Protein AF-0000000068719621 (afdb_homodimer)

Nearest PDB structures (foldseek):
  3i7u-assembly1_B  TM=7.168E-01  e=2.178E-08  Aquifex aeolicus VF5
  2b0v-assembly1_A  TM=7.606E-01  e=1.719E-06  Nitrosomonas europaea
  4kyx-assembly1_A  TM=7.336E-01  e=3.010E-06  Rickettsia felis URRWXCal2
  5isy-assembly1_C  TM=7.209E-01  e=1.357E-04  Escherichia coli K-12
  2gb5-assembly1_B  TM=6.553E-01  e=5.238E-05  Escherichia coli K-12

Radius of gyration: 21.13 Å; Cα contacts (8 Å, |Δi|>4): 609; chains: 2; bounding box: 42×58×44 Å

pLDDT: mean 92.93, std 10.29, range [42.38, 98.75]

Solvent-accessible surface area (backbone atoms only — not comparable to full-atom values): 15753 Å² total; per-residue (Å²): 123,65,40,41,45,30,14,32,36,44,36,69,55,96,66,16,35,43,24,33,63,44,79,53,98,90,44,68,38,30,28,57,44,47,42,70,35,48,57,78,49,54,51,71,56,34,26,48,50,36,39,31,61,33,60,70,40,56,62,44,80,71,43,82,71,50,69,44,79,43,73,48,77,55,97,89,38,80,41,31,35,41,32,40,36,27,35,36,45,66,67,58,63,71,61,79,75,43,64,70,40,70,32,59,55,89,85,49,93,40,42,30,32,62,39,52,47,62,41,45,75,70,61,75,41,48,62,48,59,81,65,57,62,59,58,55,53,49,49,55,59,71,74,98,122,65,40,41,45,30,15,32,36,47,37,69,56,96,66,18,35,44,25,30,61,44,80,53,98,90,43,68,38,29,29,56,44,45,43,71,34,48,58,77,48,54,49,70,54,34,26,48,50,33,40,30,59,33,61,70,38,57,63,44,80,72,44,83,70,50,69,45,79,44,73,48,75,54,96,89,38,79,40,32,35,41,32,40,36,29,35,34,45,65,66,57,64,71,60,77,75,43,63,68,41,70,32,61,51,92,85,50,96,41,42,28,34,63,39,53,47,61,41,46,76,71,60,76,41,48,62,47,60,81,66,56,62,60,58,56,54,49,48,56,53,70,76,95

Secondary structure (DSSP, 8-state):
--PEEEEEEEEEETTEEEEEEEEETTEEEEE-EEEEPPTT--HHHHHHHHHHHHHS--EEEEEEEEEEEEEEEETTEEEEEEEEEEEEEES-GGGGG-SEEEE--SSS-EEEEEEEHHHHHTTSSEESSTTHHHHHHHHHHHH-/--PEEEEEEEEEETTEEEEEEEEETTEEEEE-EEEEPPTT--HHHHHHHHHHHHHS--EEEEEEEEEEEEEEEETTEEEEEEEEEEEEEES-GGGGG-SEEEE--SSS-EEEEEEEHHHHHTTSSEESSTTHHHHHHHHHHHH-

Organism: Bacillus thuringiensis (NCBI:txid1428)

InterPro domains:
  IPR000086 NUDIX hydrolase domain [PF00293] (5-123)
  IPR000086 NUDIX hydrolase domain [PS51462] (1-141)
  IPR015797 NUDIX hydrolase-like domain superfamily [SSF55811] (3-122)
  IPR020084 NUDIX hydrolase, conserved site [PS00893] (35-56)

Foldseek 3Di:
DDAFEWEFEWEDDPQWTKWKWDDDVPAIATEGFFTTDDPPHDRVVRHQVRCCQFQVFGKAWDDWQDWDWAWDDDPRDIHIYIYTYTYIYTPPCVVVVDAWGWTVDPPDTIIIGTGRLVCPVVPVHHYPDPPPNVSVVVVVVVVD/DDAFEWEFEWEDDPQWTKWKWDDDVPAIATEGFFTTDDPPHDRVVRHQVRCCQFQVFGKAWDDWQDWDWDWDDDPRDIHIYIYTYTYIYTPPCVVVVDAWTWTVDPPDTIIIGTGRLVCPVVPVHHYPDPPPNVSVVVVVVVVD

Sequence (288 aa):
MYPRAKAFGLAVHQDRLLVQEYHTEGETYYRPLGGSIELGEKSAHTVIREFTEELHTEIEIINYLGCLENVFHLDGDIGHEIIQLYSLRLLDTSLYEMKILNIQDEETVAYAKWIPITAFIQKEKILYPDGVLKYIQKKKDEILMYPRAKAFGLAVHQDRLLVQEYHTEGETYYRPLGGSIELGEKSAHTVIREFTEELHTEIEIINYLGCLENVFHLDGDIGHEIIQLYSLRLLDTSLYEMKILNIQDEETVAYAKWIPITAFIQKEKILYPDGVLKYIQKKKDEIL

Structure (mmCIF, N/CA/C/O backbone):
data_AF-0000000068719621-model_v1
#
loop_
_entity.id
_entity.type
_entity.pdbx_description
1 polymer 'DNA mismatch repair protein MutT'
#
loop_
_atom_site.group_PDB
_atom_site.id
_atom_site.type_symbol
_atom_site.label_atom_id
_atom_site.label_alt_id
_atom_site.label_comp_id
_atom_site.label_asym_id
_atom_site.label_entity_id
_atom_site.label_seq_id
_atom_site.pdbx_PDB_ins_code
_atom_site.Cartn_x
_atom_site.Cartn_y
_atom_site.Cartn_z
_atom_site.occupancy
_atom_site.B_iso_or_equiv
_atom_site.auth_seq_id
_atom_site.auth_comp_id
_atom_site.auth_asym_id
_atom_site.auth_atom_id
_atom_site.pdbx_PDB_model_num
ATOM 1 N N . MET A 1 1 ? 8.477 -4.504 15.68 1 73.94 1 MET A N 1
ATOM 2 C CA . MET A 1 1 ? 8.203 -5.18 14.414 1 73.94 1 MET A CA 1
ATOM 3 C C . MET A 1 1 ? 7.328 -4.32 13.516 1 73.94 1 MET A C 1
ATOM 5 O O . MET A 1 1 ? 6.629 -3.422 13.992 1 73.94 1 MET A O 1
ATOM 9 N N . TYR A 1 2 ? 7.449 -4.363 12.125 1 89.62 2 TYR A N 1
ATOM 10 C CA . TYR A 1 2 ? 6.75 -3.51 11.164 1 89.62 2 TYR A CA 1
ATOM 11 C C . TYR A 1 2 ? 6.023 -4.344 10.117 1 89.62 2 TYR A C 1
ATOM 13 O O . TYR A 1 2 ? 6.352 -5.516 9.914 1 89.62 2 TYR A O 1
ATOM 21 N N . PRO A 1 3 ? 4.93 -3.795 9.578 1 96.69 3 PRO A N 1
ATOM 22 C CA . PRO A 1 3 ? 4.258 -4.504 8.492 1 96.69 3 PRO A CA 1
ATOM 23 C C . PRO A 1 3 ? 5.207 -4.875 7.355 1 96.69 3 PRO A C 1
ATOM 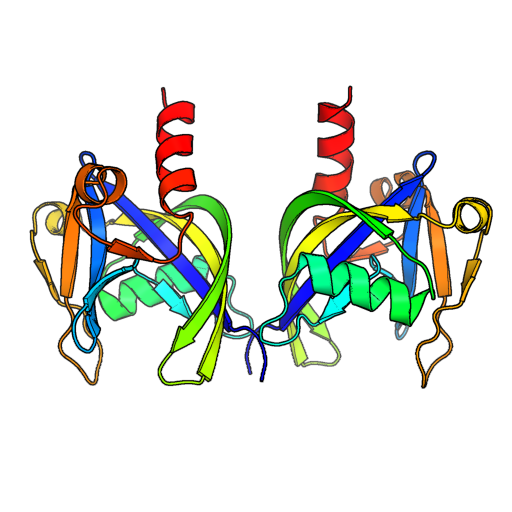25 O O . PRO A 1 3 ? 6.227 -4.207 7.152 1 96.69 3 PRO A O 1
ATOM 28 N N . ARG A 1 4 ? 4.887 -5.941 6.707 1 96.5 4 ARG A N 1
ATOM 29 C CA . ARG A 1 4 ? 5.691 -6.387 5.57 1 96.5 4 ARG A CA 1
ATOM 30 C C . ARG A 1 4 ? 5.102 -5.891 4.254 1 96.5 4 ARG A C 1
ATOM 32 O O . ARG A 1 4 ? 3.889 -5.973 4.043 1 96.5 4 ARG A O 1
ATOM 39 N N . ALA A 1 5 ? 5.926 -5.359 3.453 1 97.81 5 ALA A N 1
ATOM 40 C CA . ALA A 1 5 ? 5.516 -4.957 2.109 1 97.81 5 ALA A CA 1
ATOM 41 C C . ALA A 1 5 ? 5.645 -6.113 1.125 1 97.81 5 ALA A C 1
ATOM 43 O O . ALA A 1 5 ? 6.719 -6.695 0.979 1 97.81 5 ALA A O 1
ATOM 44 N N . LYS A 1 6 ? 4.555 -6.438 0.473 1 98.25 6 LYS A N 1
ATOM 45 C CA . LYS A 1 6 ? 4.531 -7.551 -0.469 1 98.25 6 LYS A CA 1
ATOM 46 C C . LYS A 1 6 ? 3.979 -7.113 -1.822 1 98.25 6 LYS A C 1
ATOM 48 O O . LYS A 1 6 ? 3.326 -6.074 -1.927 1 98.25 6 LYS A O 1
ATOM 53 N N . ALA A 1 7 ? 4.289 -7.852 -2.812 1 98.75 7 ALA A N 1
ATOM 54 C CA . ALA A 1 7 ? 3.699 -7.703 -4.141 1 98.75 7 ALA A CA 1
ATOM 55 C C . ALA A 1 7 ? 3.244 -9.055 -4.691 1 98.75 7 ALA A C 1
ATOM 57 O O . ALA A 1 7 ? 3.984 -10.039 -4.629 1 98.75 7 ALA A O 1
ATOM 58 N N . PHE A 1 8 ? 2.018 -9.078 -5.195 1 98.75 8 PHE A N 1
ATOM 59 C CA . PHE A 1 8 ? 1.453 -10.289 -5.773 1 98.75 8 PHE A CA 1
ATOM 60 C C . PHE A 1 8 ? 1.036 -10.055 -7.223 1 98.75 8 PHE A C 1
ATOM 62 O O . PHE A 1 8 ? 0.585 -8.969 -7.574 1 98.75 8 PHE A O 1
ATOM 69 N N . GLY A 1 9 ? 1.187 -11.023 -8.008 1 98.75 9 GLY A N 1
ATOM 70 C CA . GLY A 1 9 ? 0.71 -11.023 -9.383 1 98.75 9 GLY A CA 1
ATOM 71 C C . GLY A 1 9 ? -0.5 -11.914 -9.594 1 98.75 9 GLY A C 1
ATOM 72 O O . GLY A 1 9 ? -0.484 -13.094 -9.234 1 98.75 9 GLY A O 1
ATOM 73 N N . LEU A 1 10 ? -1.514 -11.359 -10.203 1 98.69 10 LEU A N 1
ATOM 74 C CA . LEU A 1 10 ? -2.719 -12.109 -10.547 1 98.69 10 LEU A CA 1
ATOM 75 C C . LEU A 1 10 ? -2.697 -12.523 -12.016 1 98.69 10 LEU A C 1
ATOM 77 O O . LEU A 1 10 ? -2.832 -11.68 -12.906 1 98.69 10 LEU A O 1
ATOM 81 N N . ALA A 1 11 ? -2.5 -13.734 -12.273 1 98.19 11 ALA A N 1
ATOM 82 C CA . ALA A 1 11 ? -2.627 -14.312 -13.609 1 98.19 11 ALA A CA 1
ATOM 83 C C . ALA A 1 11 ? -3.969 -15.023 -13.781 1 98.19 11 ALA A C 1
ATOM 85 O O . ALA A 1 11 ? -4.258 -15.992 -13.078 1 98.19 11 ALA A O 1
ATOM 86 N N . VAL A 1 12 ? -4.762 -14.539 -14.68 1 97.25 12 VAL A N 1
ATOM 87 C CA . VAL A 1 12 ? -6.07 -15.133 -14.938 1 97.25 12 VAL A CA 1
ATOM 88 C C . VAL A 1 12 ? -6.125 -15.664 -16.375 1 97.25 12 VAL A C 1
ATOM 90 O O . VAL A 1 12 ? -5.699 -14.984 -17.312 1 97.25 12 VAL A O 1
ATOM 93 N N . HIS A 1 13 ? -6.578 -16.828 -16.484 1 95.94 13 HIS A N 1
ATOM 94 C CA . HIS A 1 13 ? -6.738 -17.469 -17.781 1 95.94 13 HIS A CA 1
ATOM 95 C C . HIS A 1 13 ? -7.992 -18.328 -17.812 1 95.94 13 HIS A C 1
ATOM 97 O O . HIS A 1 13 ? -8.133 -19.25 -17 1 95.94 13 HIS A O 1
ATOM 103 N N . GLN A 1 14 ? -8.93 -18.016 -18.734 1 95.06 14 GLN A N 1
ATOM 104 C CA . GLN A 1 14 ? -10.172 -18.766 -18.875 1 95.06 14 GLN A CA 1
ATOM 105 C C . GLN A 1 14 ? -10.883 -18.906 -17.547 1 95.06 14 GLN A C 1
ATOM 107 O O . GLN A 1 14 ? -11.258 -20 -17.141 1 95.06 14 GLN A O 1
ATOM 112 N N . ASP A 1 15 ? -10.938 -17.812 -16.797 1 95.5 15 ASP A N 1
AT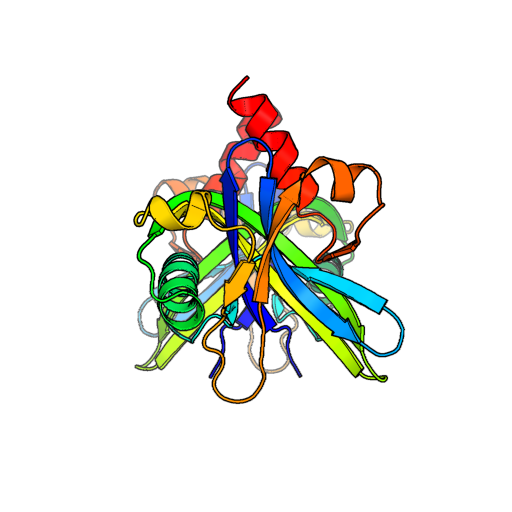OM 113 C CA . ASP A 1 15 ? -11.672 -17.641 -15.539 1 95.5 15 ASP A CA 1
ATOM 114 C C . ASP A 1 15 ? -11.039 -18.469 -14.422 1 95.5 15 ASP A C 1
ATOM 116 O O . ASP A 1 15 ? -11.719 -18.859 -13.477 1 95.5 15 ASP A O 1
ATOM 120 N N . ARG A 1 16 ? -9.805 -18.797 -14.633 1 97.25 16 ARG A N 1
ATOM 121 C CA . ARG A 1 16 ? -9.031 -19.438 -13.578 1 97.25 16 ARG A CA 1
ATOM 122 C C . ARG A 1 16 ? -7.922 -18.531 -13.078 1 97.25 16 ARG A C 1
ATOM 124 O O . ARG A 1 16 ? -7.32 -17.781 -13.859 1 97.25 16 ARG A O 1
ATOM 131 N N . LEU A 1 17 ? -7.664 -18.609 -11.836 1 98.06 17 LEU A N 1
ATOM 132 C CA . LEU A 1 17 ? -6.613 -17.828 -11.188 1 98.06 17 LEU A CA 1
ATOM 133 C C . LEU A 1 17 ? -5.438 -18.719 -10.805 1 98.06 17 LEU A C 1
ATOM 135 O O . LEU A 1 17 ? -5.629 -19.812 -10.25 1 98.06 17 LEU A O 1
ATOM 139 N N . LEU A 1 18 ? -4.25 -18.344 -11.188 1 98.56 18 LEU A N 1
ATOM 140 C CA . LEU A 1 18 ? -3.057 -19.062 -10.758 1 98.56 18 LEU A CA 1
ATOM 141 C C . LEU A 1 18 ? -2.721 -18.734 -9.305 1 98.56 18 LEU A C 1
ATOM 143 O O . LEU A 1 18 ? -2.527 -17.578 -8.953 1 98.56 18 LEU A O 1
ATOM 147 N N . VAL A 1 19 ? -2.641 -19.781 -8.43 1 98.44 19 VAL A N 1
ATOM 148 C CA . VAL A 1 19 ? -2.42 -19.562 -7 1 98.44 19 VAL A CA 1
ATOM 149 C C . VAL A 1 19 ? -1.508 -20.656 -6.449 1 98.44 19 VAL A C 1
ATOM 151 O O . VAL A 1 19 ? -1.438 -21.766 -7.004 1 98.44 19 VAL A O 1
ATOM 154 N N . GLN A 1 20 ? -0.813 -20.312 -5.426 1 97.19 20 GLN A N 1
ATOM 155 C CA . GLN A 1 20 ? -0.049 -21.281 -4.664 1 97.19 20 GLN A CA 1
ATOM 156 C C . GLN A 1 20 ? -0.894 -21.891 -3.547 1 97.19 20 GLN A C 1
ATOM 158 O O . GLN A 1 20 ? -1.646 -21.188 -2.873 1 97.19 20 GLN A O 1
ATOM 163 N N . GLU A 1 21 ? -0.738 -23.156 -3.357 1 95.25 21 GLU A N 1
ATOM 164 C CA . GLU A 1 21 ? -1.469 -23.875 -2.318 1 95.25 21 GLU A CA 1
ATOM 165 C C . GLU A 1 21 ? -0.652 -23.969 -1.033 1 95.25 21 GLU A C 1
ATOM 167 O O . GLU A 1 21 ? 0.542 -24.266 -1.072 1 95.25 21 GLU A O 1
ATOM 172 N N . TYR A 1 22 ? -1.294 -23.641 0.07 1 93.06 22 TYR A N 1
ATOM 173 C CA . TYR A 1 22 ? -0.697 -23.766 1.396 1 93.06 22 TYR A CA 1
ATOM 174 C C . TYR A 1 22 ? -1.487 -24.719 2.27 1 93.06 22 TYR A C 1
ATOM 176 O O . TYR A 1 22 ? -2.713 -24.812 2.16 1 93.06 22 TYR A O 1
ATOM 184 N N . HIS A 1 23 ? -0.648 -25.406 3.113 1 89.88 23 HIS A N 1
ATOM 185 C CA . HIS A 1 23 ? -1.254 -26.312 4.078 1 89.88 23 HIS A CA 1
ATOM 186 C C . HIS A 1 23 ? -0.798 -26 5.5 1 89.88 23 HIS A C 1
ATOM 188 O O . HIS A 1 23 ? 0.403 -25.938 5.77 1 89.88 23 HIS A O 1
ATOM 194 N N . THR A 1 24 ? -1.722 -25.516 6.266 1 82.19 24 THR A N 1
ATOM 195 C CA . THR A 1 24 ? -1.462 -25.375 7.691 1 82.19 24 THR A CA 1
ATOM 196 C C . THR A 1 24 ? -2.262 -26.391 8.492 1 82.19 24 THR A C 1
ATOM 198 O O . THR A 1 24 ? -3.025 -27.172 7.918 1 82.19 24 THR A O 1
ATOM 201 N N . GLU A 1 25 ? -1.983 -26.516 9.766 1 79.5 25 GLU A N 1
ATOM 202 C CA . GLU A 1 25 ? -2.703 -27.5 10.57 1 79.5 25 GLU A CA 1
ATOM 203 C C . GLU A 1 25 ? -4.211 -27.328 10.414 1 79.5 25 GLU A C 1
ATOM 205 O O . GLU A 1 25 ? -4.797 -26.375 10.914 1 79.5 25 GLU A O 1
ATOM 210 N N . GLY A 1 26 ? -4.742 -28.094 9.477 1 83.38 26 GLY A N 1
ATOM 211 C CA . GLY A 1 26 ? -6.188 -28.25 9.375 1 83.38 26 GLY A CA 1
ATOM 212 C C . GLY A 1 26 ? -6.805 -27.375 8.297 1 83.38 26 GLY A C 1
ATOM 213 O O . GLY A 1 26 ? -8.031 -27.297 8.18 1 83.38 26 GLY A O 1
ATOM 214 N N . GLU A 1 27 ? -5.988 -26.547 7.668 1 89.62 27 GLU A N 1
ATOM 215 C CA . GLU A 1 27 ? -6.617 -25.688 6.668 1 89.62 27 GLU A CA 1
ATOM 216 C C . GLU A 1 27 ? -5.793 -25.641 5.383 1 89.62 27 GLU A C 1
ATOM 218 O O . GLU A 1 27 ? -4.562 -25.594 5.43 1 89.62 27 GLU A O 1
ATOM 223 N N . THR A 1 28 ? -6.48 -25.781 4.273 1 94.69 28 THR A N 1
ATOM 224 C CA . THR A 1 28 ? -5.891 -25.516 2.965 1 94.69 28 THR A CA 1
ATOM 225 C C . THR A 1 28 ? -6.34 -24.172 2.428 1 94.69 28 THR A C 1
ATOM 227 O O . THR A 1 28 ? -7.531 -23.859 2.428 1 94.69 28 THR A O 1
ATOM 230 N N . TYR A 1 29 ? -5.375 -23.312 2.09 1 96.31 29 TYR A N 1
ATOM 231 C CA . TYR A 1 29 ? -5.723 -22.016 1.517 1 96.31 29 TYR A CA 1
ATOM 232 C C . TYR A 1 29 ? -4.793 -21.656 0.36 1 96.31 29 TYR A C 1
ATOM 234 O O . TYR A 1 29 ? -3.834 -22.375 0.084 1 96.31 29 TYR A O 1
ATOM 242 N N . TYR A 1 30 ? -5.148 -20.594 -0.309 1 97.31 30 TYR A N 1
ATOM 243 C CA . TYR A 1 30 ? -4.453 -20.234 -1.539 1 97.31 30 TYR A CA 1
ATOM 244 C C . TYR A 1 30 ? -4.098 -18.75 -1.55 1 97.31 30 TYR A C 1
ATOM 246 O O . TYR A 1 30 ? -4.832 -17.922 -1.002 1 97.31 30 TYR A O 1
ATOM 254 N N . ARG A 1 31 ? -2.994 -18.5 -2.137 1 98.19 31 ARG A N 1
ATOM 255 C CA . ARG A 1 31 ? -2.559 -17.109 -2.336 1 98.19 31 ARG A CA 1
ATOM 256 C C . ARG A 1 31 ? -2.016 -16.906 -3.746 1 98.19 31 ARG A C 1
ATOM 258 O O . ARG A 1 31 ? -1.439 -17.828 -4.336 1 98.19 31 ARG A O 1
ATOM 265 N N . PRO A 1 32 ? -2.232 -15.719 -4.285 1 98.44 32 PRO A N 1
ATOM 266 C CA . PRO A 1 32 ? -1.495 -15.43 -5.516 1 98.44 32 PRO A CA 1
ATOM 267 C C . PRO A 1 32 ? 0.017 -15.539 -5.336 1 98.44 32 PRO A C 1
ATOM 269 O O . PRO A 1 32 ? 0.511 -15.547 -4.207 1 98.44 32 PRO A O 1
ATOM 272 N N . LEU A 1 33 ? 0.697 -15.695 -6.434 1 97.88 33 LEU A N 1
ATOM 273 C CA . LEU A 1 33 ? 2.154 -15.758 -6.391 1 97.88 33 LEU A CA 1
ATOM 274 C C . LEU A 1 33 ? 2.752 -14.367 -6.195 1 97.88 33 LEU A C 1
ATOM 276 O O . LEU A 1 33 ? 2.152 -13.367 -6.602 1 97.88 33 LEU A O 1
ATOM 280 N N . GLY A 1 34 ? 3.906 -14.273 -5.727 1 97.81 34 GLY A N 1
ATOM 281 C CA . GLY A 1 34 ? 4.602 -13.047 -5.371 1 97.81 34 GLY A CA 1
ATOM 282 C C . GLY A 1 34 ? 5.492 -13.195 -4.152 1 97.81 34 GLY A C 1
ATOM 283 O O . GLY A 1 34 ? 5.906 -14.312 -3.812 1 97.81 34 GLY A O 1
ATOM 284 N N . GLY A 1 35 ? 5.809 -12.039 -3.559 1 97.19 35 GLY A N 1
ATOM 285 C CA . GLY A 1 35 ? 6.699 -12.125 -2.41 1 97.19 35 GLY A CA 1
ATOM 286 C C . GLY A 1 35 ? 7.027 -10.773 -1.812 1 97.19 35 GLY A C 1
ATOM 287 O O . GLY A 1 35 ? 6.324 -9.789 -2.061 1 97.19 35 GLY A O 1
ATOM 288 N N . SER A 1 36 ? 8.047 -10.797 -0.977 1 97.44 36 SER A N 1
ATOM 289 C CA . SER A 1 36 ? 8.461 -9.594 -0.26 1 97.44 36 SER A CA 1
ATOM 290 C C . SER A 1 36 ? 9.141 -8.602 -1.193 1 97.44 36 SER A C 1
ATOM 292 O O . SER A 1 36 ? 9.938 -8.984 -2.049 1 97.44 36 SER A O 1
ATOM 294 N N . ILE A 1 37 ? 8.781 -7.363 -1.045 1 98.12 37 ILE A N 1
ATOM 295 C CA . ILE A 1 37 ? 9.445 -6.289 -1.774 1 98.12 37 ILE A CA 1
ATOM 296 C C . ILE A 1 37 ? 10.812 -6.008 -1.146 1 98.12 37 ILE A C 1
ATOM 298 O O . ILE A 1 37 ? 10.914 -5.828 0.068 1 98.12 37 ILE A O 1
ATOM 302 N N . GLU A 1 38 ? 11.812 -6.004 -1.938 1 97 38 GLU A N 1
ATOM 303 C CA . GLU A 1 38 ? 13.148 -5.664 -1.456 1 97 38 GLU A CA 1
ATOM 304 C C . GLU A 1 38 ? 13.383 -4.156 -1.493 1 97 38 GLU A C 1
ATOM 306 O O . GLU A 1 38 ? 12.859 -3.463 -2.363 1 97 38 GLU A O 1
ATOM 311 N N . LEU A 1 39 ? 14.172 -3.785 -0.604 1 97 39 LEU A N 1
ATOM 312 C CA . LEU A 1 39 ? 14.477 -2.361 -0.523 1 97 39 LEU A CA 1
ATOM 313 C C . LEU A 1 39 ? 15.008 -1.841 -1.857 1 97 39 LEU A C 1
ATOM 315 O O . LEU A 1 39 ? 15.922 -2.422 -2.436 1 97 39 LEU A O 1
ATOM 319 N N . GLY A 1 40 ? 14.398 -0.771 -2.387 1 96.88 40 GLY A N 1
ATOM 320 C CA . GLY A 1 40 ? 14.844 -0.137 -3.619 1 96.88 40 GLY A CA 1
ATOM 321 C C . GLY A 1 40 ? 14.227 -0.753 -4.863 1 96.88 40 GLY A C 1
ATOM 322 O O . GLY A 1 40 ? 14.336 -0.198 -5.957 1 96.88 40 GLY A O 1
ATOM 323 N N . GLU A 1 41 ? 13.531 -1.858 -4.703 1 96.94 41 GLU A N 1
ATOM 324 C CA . GLU A 1 41 ? 12.883 -2.549 -5.812 1 96.94 41 GLU A CA 1
ATOM 325 C C . GLU A 1 41 ? 11.414 -2.154 -5.926 1 96.94 41 GLU A C 1
ATOM 327 O O . GLU A 1 41 ? 10.641 -2.346 -4.984 1 96.94 41 GLU A O 1
ATOM 332 N N . LYS A 1 42 ? 11.109 -1.553 -7.066 1 97.19 42 LYS A N 1
ATOM 333 C CA . LYS A 1 42 ? 9.695 -1.251 -7.262 1 97.19 42 LYS A CA 1
ATOM 334 C C . LYS A 1 42 ? 8.852 -2.523 -7.227 1 97.19 42 LYS A C 1
ATOM 336 O O . LYS A 1 42 ? 9.281 -3.57 -7.715 1 97.19 42 LYS A O 1
ATOM 341 N N . SER A 1 43 ? 7.68 -2.398 -6.742 1 98.5 43 SER A N 1
ATOM 342 C CA . SER A 1 43 ? 6.832 -3.559 -6.488 1 98.5 43 SER A CA 1
ATOM 343 C C . SER A 1 43 ? 6.551 -4.328 -7.777 1 98.5 43 SER A C 1
ATOM 345 O O . SER A 1 43 ? 6.441 -5.555 -7.758 1 98.5 43 SER A O 1
ATOM 347 N N . ALA A 1 44 ? 6.395 -3.654 -8.891 1 98.56 44 ALA A N 1
ATOM 348 C CA . ALA A 1 44 ? 6.188 -4.344 -10.164 1 98.56 44 ALA A CA 1
ATOM 349 C C . ALA A 1 44 ? 7.363 -5.266 -10.484 1 98.56 44 ALA A C 1
ATOM 351 O O . ALA A 1 44 ? 7.168 -6.383 -10.961 1 98.56 44 ALA A O 1
ATOM 352 N N . HIS A 1 45 ? 8.547 -4.805 -10.219 1 98.44 45 HIS A N 1
ATOM 353 C CA . HIS A 1 45 ? 9.75 -5.602 -10.461 1 98.44 45 HIS A CA 1
ATOM 354 C C . HIS A 1 45 ? 9.82 -6.793 -9.508 1 98.44 45 HIS A C 1
ATOM 356 O O . HIS A 1 45 ? 10.344 -7.848 -9.867 1 98.44 45 HIS A O 1
ATOM 362 N N . THR A 1 46 ? 9.336 -6.586 -8.328 1 98.38 46 THR A N 1
ATOM 363 C CA . THR A 1 46 ? 9.258 -7.695 -7.379 1 98.38 46 THR A CA 1
ATOM 364 C C . THR A 1 46 ? 8.422 -8.836 -7.949 1 98.38 46 THR A C 1
ATOM 366 O O . THR A 1 46 ? 8.82 -10 -7.875 1 98.38 46 THR A O 1
ATOM 369 N N . VAL A 1 47 ? 7.277 -8.477 -8.555 1 98.69 47 VAL A N 1
ATOM 370 C CA . VAL A 1 47 ? 6.418 -9.5 -9.148 1 98.69 47 VAL A CA 1
ATOM 371 C C . VAL A 1 47 ? 7.18 -10.234 -10.242 1 98.69 47 VAL A C 1
ATOM 373 O O . VAL A 1 47 ? 7.184 -11.469 -10.281 1 98.69 47 VAL A O 1
ATOM 376 N N . ILE A 1 48 ? 7.832 -9.484 -11.07 1 98.62 48 ILE A N 1
ATOM 377 C CA . ILE A 1 48 ? 8.586 -10.07 -12.172 1 98.62 48 ILE A CA 1
ATOM 378 C C . ILE A 1 48 ? 9.648 -11.016 -11.625 1 98.62 48 ILE A C 1
ATOM 380 O O . ILE A 1 48 ? 9.758 -12.164 -12.07 1 98.62 48 ILE A O 1
ATOM 384 N N . ARG A 1 49 ? 10.391 -10.562 -10.664 1 97.88 49 ARG A N 1
ATOM 385 C CA . ARG A 1 49 ? 11.461 -11.359 -10.07 1 97.88 49 ARG A CA 1
ATOM 386 C C . ARG A 1 49 ? 10.898 -12.625 -9.422 1 97.88 49 ARG A C 1
ATOM 388 O O . ARG A 1 49 ? 11.414 -13.727 -9.648 1 97.88 49 ARG A O 1
ATOM 395 N N . GLU A 1 50 ? 9.891 -12.516 -8.625 1 97.62 50 GLU A N 1
ATOM 396 C CA . GLU A 1 50 ? 9.32 -13.641 -7.887 1 97.62 50 GLU A CA 1
ATOM 397 C C . GLU A 1 50 ? 8.789 -14.703 -8.836 1 97.62 50 GLU A C 1
ATOM 399 O O . GLU A 1 50 ? 8.922 -15.898 -8.578 1 97.62 50 GLU A O 1
ATOM 404 N N . PHE A 1 51 ? 8.141 -14.305 -9.945 1 97.69 51 PHE A N 1
ATOM 405 C CA . PHE A 1 51 ? 7.629 -15.281 -10.898 1 97.69 51 PHE A CA 1
ATOM 406 C C . PHE A 1 51 ? 8.773 -16 -11.602 1 97.69 51 PHE A C 1
ATOM 408 O O . PHE A 1 51 ? 8.672 -17.203 -11.891 1 97.69 51 PHE A O 1
ATOM 415 N N . THR A 1 52 ? 9.805 -15.266 -11.906 1 96.75 52 THR A N 1
ATOM 416 C CA . THR A 1 52 ? 11 -15.898 -12.469 1 96.75 52 THR A CA 1
ATOM 417 C C . THR A 1 52 ? 11.586 -16.906 -11.492 1 96.75 52 THR A C 1
ATOM 419 O O . THR A 1 52 ? 11.898 -18.047 -11.875 1 96.75 52 THR A O 1
ATOM 422 N N . GLU A 1 53 ? 11.734 -16.531 -10.25 1 95.38 53 GLU A N 1
ATOM 423 C CA . GLU A 1 53 ? 12.305 -17.391 -9.227 1 95.38 53 GLU A CA 1
ATOM 424 C C . GLU A 1 53 ? 11.406 -18.594 -8.945 1 95.38 53 GLU A C 1
ATOM 426 O O . GLU A 1 53 ? 11.883 -19.719 -8.836 1 95.38 53 GLU A O 1
ATOM 431 N N . GLU A 1 54 ? 10.148 -18.391 -8.883 1 95.38 54 GLU A N 1
ATOM 432 C CA . GLU A 1 54 ? 9.211 -19.406 -8.438 1 95.38 54 GLU A CA 1
ATOM 433 C C . GLU A 1 54 ? 8.836 -20.344 -9.578 1 95.38 54 GLU A C 1
ATOM 435 O O . GLU A 1 54 ? 8.734 -21.562 -9.391 1 95.38 54 GLU A O 1
ATOM 440 N N . LEU A 1 55 ? 8.625 -19.797 -10.828 1 95.56 55 LEU A N 1
ATOM 441 C CA . LEU A 1 55 ? 8.078 -20.609 -11.914 1 95.56 55 LEU A CA 1
ATOM 442 C C . LEU A 1 55 ? 9.047 -20.656 -13.094 1 95.56 55 LEU A C 1
ATOM 444 O O . LEU A 1 55 ? 8.742 -21.25 -14.133 1 95.56 55 LEU A O 1
ATOM 448 N N . HIS A 1 56 ? 10.164 -19.984 -12.984 1 94.81 56 HIS A N 1
ATOM 449 C CA . HIS A 1 56 ? 11.133 -19.891 -14.062 1 94.81 56 HIS A CA 1
ATOM 450 C C . HIS A 1 56 ? 10.484 -19.375 -15.344 1 94.81 56 HIS A C 1
ATOM 452 O O . HIS A 1 56 ? 10.703 -19.938 -16.422 1 94.81 56 HIS A O 1
ATOM 458 N N . THR A 1 57 ? 9.695 -18.375 -15.164 1 96.5 57 THR A N 1
ATOM 459 C CA . THR A 1 57 ? 8.984 -17.844 -16.328 1 96.5 57 THR A CA 1
ATOM 460 C C . THR A 1 57 ? 9.078 -16.312 -16.359 1 96.5 57 THR A C 1
ATOM 462 O O . THR A 1 57 ? 9.164 -15.664 -15.32 1 96.5 57 THR A O 1
ATOM 465 N N . GLU A 1 58 ? 9.008 -15.797 -17.594 1 97.62 58 GLU A N 1
ATOM 466 C CA . GLU A 1 58 ? 8.867 -14.359 -17.797 1 97.62 58 GLU A CA 1
ATOM 467 C C . GLU A 1 58 ? 7.398 -13.945 -17.812 1 97.62 58 GLU A C 1
ATOM 469 O O . GLU A 1 58 ? 6.539 -14.727 -18.234 1 97.62 58 GLU A O 1
ATOM 474 N N . ILE A 1 59 ? 7.207 -12.727 -17.312 1 98.62 59 ILE A N 1
ATOM 475 C CA . ILE A 1 59 ? 5.836 -12.242 -17.312 1 98.62 59 ILE A CA 1
ATOM 476 C C . ILE A 1 59 ? 5.793 -10.812 -17.859 1 98.62 59 ILE A C 1
ATOM 478 O O . ILE A 1 59 ? 6.832 -10.156 -17.969 1 98.62 59 ILE A O 1
ATOM 482 N N . GLU A 1 60 ? 4.609 -10.406 -18.281 1 98.5 60 GLU A N 1
ATOM 483 C CA . GLU A 1 60 ? 4.285 -9.023 -18.625 1 98.5 60 GLU A CA 1
ATOM 484 C C . GLU A 1 60 ? 3.254 -8.453 -17.656 1 98.5 60 GLU A C 1
ATOM 486 O O . GLU A 1 60 ? 2.158 -9 -17.516 1 98.5 60 GLU A O 1
ATOM 491 N N . ILE A 1 61 ? 3.643 -7.398 -16.969 1 98.62 61 ILE A N 1
ATOM 492 C CA . ILE A 1 61 ? 2.688 -6.699 -16.109 1 98.62 61 ILE A CA 1
ATOM 493 C C . ILE A 1 61 ? 1.655 -5.98 -16.984 1 98.62 61 ILE A C 1
ATOM 495 O O . ILE A 1 61 ? 2.014 -5.234 -17.891 1 98.62 61 ILE A O 1
ATOM 499 N N . ILE A 1 62 ? 0.413 -6.211 -16.734 1 97.62 62 ILE A N 1
ATOM 500 C CA . ILE A 1 62 ? -0.648 -5.578 -17.516 1 97.62 62 ILE A CA 1
ATOM 501 C C . ILE A 1 62 ? -1.124 -4.312 -16.797 1 97.62 62 ILE A C 1
ATOM 503 O O . ILE A 1 62 ? -1.138 -3.23 -17.391 1 97.62 62 ILE A O 1
ATOM 507 N N . ASN A 1 63 ? -1.554 -4.375 -15.508 1 97.25 63 ASN A N 1
ATOM 508 C CA . ASN A 1 63 ? -2.059 -3.225 -14.766 1 97.25 63 ASN A CA 1
ATOM 509 C C . ASN A 1 63 ? -1.714 -3.314 -13.281 1 97.25 63 ASN A C 1
ATOM 511 O O . ASN A 1 63 ? -1.626 -4.41 -12.727 1 97.25 63 ASN A O 1
ATOM 515 N N . TYR A 1 64 ? -1.474 -2.182 -12.703 1 97.38 64 TYR A N 1
ATOM 516 C CA . TYR A 1 64 ? -1.567 -2.064 -11.25 1 97.38 64 TYR A CA 1
ATOM 517 C C . TYR A 1 64 ? -3.021 -2.076 -10.797 1 97.38 64 TYR A C 1
ATOM 519 O O . TYR A 1 64 ? -3.832 -1.276 -11.273 1 97.38 64 TYR A O 1
ATOM 527 N N . LEU A 1 65 ? -3.385 -2.938 -9.867 1 97.06 65 LEU A N 1
ATOM 528 C CA . LEU A 1 65 ? -4.785 -3.117 -9.508 1 97.06 65 LEU A CA 1
ATOM 529 C C . LEU A 1 65 ? -5.117 -2.365 -8.219 1 97.06 65 LEU A C 1
ATOM 531 O O . LEU A 1 65 ? -6.258 -1.953 -8.008 1 97.06 65 LEU A O 1
ATOM 535 N N . GLY A 1 66 ? -4.145 -2.252 -7.301 1 96.25 66 GLY A N 1
ATOM 536 C CA . GLY A 1 66 ? -4.359 -1.585 -6.027 1 96.25 66 GLY A CA 1
ATOM 537 C C . GLY A 1 66 ? -3.562 -2.199 -4.891 1 96.25 66 GLY A C 1
ATOM 538 O O . GLY A 1 66 ? -2.619 -2.957 -5.125 1 96.25 66 GLY A O 1
ATOM 539 N N . CYS A 1 67 ? -3.84 -1.824 -3.727 1 97.62 67 CYS A N 1
ATOM 540 C CA . CYS A 1 67 ? -3.139 -2.248 -2.521 1 97.62 67 CYS A CA 1
ATOM 541 C C . CYS A 1 67 ? -4.102 -2.871 -1.519 1 97.62 67 CYS A C 1
ATOM 543 O O . CYS A 1 67 ? -5.227 -2.395 -1.355 1 97.62 67 CYS A O 1
ATOM 545 N N . LEU A 1 68 ? -3.682 -3.928 -0.904 1 97.56 68 LEU A N 1
ATOM 546 C CA . LEU A 1 68 ? -4.441 -4.566 0.165 1 97.56 68 LEU A CA 1
ATOM 547 C C . LEU A 1 68 ? -3.654 -4.551 1.473 1 97.56 68 LEU A C 1
ATOM 549 O O . LEU A 1 68 ? -2.443 -4.789 1.478 1 97.56 68 LEU A O 1
ATOM 553 N N . GLU A 1 69 ? -4.289 -4.219 2.512 1 97.38 69 GLU A N 1
ATOM 554 C CA . GLU A 1 69 ? -3.736 -4.359 3.857 1 97.38 69 GLU A CA 1
ATOM 555 C C . GLU A 1 69 ? -4.293 -5.598 4.551 1 97.38 69 GLU A C 1
ATOM 557 O O . GLU A 1 69 ? -5.508 -5.742 4.699 1 97.38 69 GLU A O 1
ATOM 562 N N . ASN A 1 70 ? -3.422 -6.562 4.941 1 96.44 70 ASN A N 1
ATOM 563 C CA . ASN A 1 70 ? -3.805 -7.836 5.535 1 96.44 70 ASN A CA 1
ATOM 564 C C . ASN A 1 70 ? -3.242 -7.988 6.945 1 96.44 70 ASN A C 1
ATOM 566 O O . ASN A 1 70 ? -2.027 -8.07 7.129 1 96.44 70 ASN A O 1
ATOM 570 N N . VAL A 1 71 ? -4.07 -7.957 7.973 1 95.94 71 VAL A N 1
ATOM 571 C CA . VAL A 1 71 ? -3.688 -8.219 9.352 1 95.94 71 VAL A CA 1
ATOM 572 C C . VAL A 1 71 ? -4.258 -9.555 9.805 1 95.94 71 VAL A C 1
ATOM 574 O O . VAL A 1 71 ? -5.457 -9.812 9.656 1 95.94 71 VAL A O 1
ATOM 577 N N . PHE A 1 72 ? -3.422 -10.391 10.297 1 93.81 72 PHE A N 1
ATOM 578 C CA . PHE A 1 72 ? -3.863 -11.727 10.672 1 93.81 72 PHE A CA 1
ATOM 579 C C . PHE A 1 72 ? -3.027 -12.273 11.82 1 93.81 72 PHE A C 1
ATOM 581 O O . PHE A 1 72 ? -2.076 -11.625 12.266 1 93.81 72 PHE A O 1
ATOM 588 N N . HIS A 1 73 ? -3.482 -13.336 12.398 1 90.56 73 HIS A N 1
ATOM 589 C CA . HIS A 1 73 ? -2.777 -14 13.484 1 90.56 73 HIS A CA 1
ATOM 590 C C . HIS A 1 73 ? -2.283 -15.383 13.055 1 90.56 73 HIS A C 1
ATOM 592 O O . HIS A 1 73 ? -3.004 -16.125 12.383 1 90.56 73 HIS A O 1
ATOM 598 N N . LEU A 1 74 ? -1.002 -15.625 13.281 1 81.81 74 LEU A N 1
ATOM 599 C CA . LEU A 1 74 ? -0.414 -16.938 12.992 1 81.81 74 LEU A CA 1
ATOM 600 C C . LEU A 1 74 ? 0.407 -17.422 14.18 1 81.81 74 LEU A C 1
ATOM 602 O O . LEU A 1 74 ? 1.428 -16.828 14.531 1 81.81 74 LEU A O 1
ATOM 606 N N . ASP A 1 75 ? -0.016 -18.594 14.695 1 82.69 75 ASP A N 1
ATOM 607 C CA . ASP A 1 75 ? 0.681 -19.234 15.805 1 82.69 75 ASP A CA 1
ATOM 608 C C . ASP A 1 75 ? 0.904 -18.25 16.953 1 82.69 75 ASP A C 1
ATOM 610 O O . ASP A 1 75 ? 2.01 -18.156 17.5 1 82.69 75 ASP A O 1
ATOM 614 N N . GLY A 1 76 ? -0.01 -17.359 17.203 1 85.75 76 GLY A N 1
ATOM 615 C CA . GLY A 1 76 ? 0.064 -16.438 18.312 1 85.75 76 GLY A CA 1
ATOM 616 C C . GLY A 1 76 ? 0.717 -15.109 17.969 1 85.75 76 GLY A C 1
ATOM 617 O O . GLY A 1 76 ? 0.725 -14.18 18.766 1 85.75 76 GLY A O 1
ATOM 618 N N . ASP A 1 77 ? 1.344 -15.062 16.828 1 91.88 77 ASP A N 1
ATOM 619 C CA . ASP A 1 77 ? 1.993 -13.828 16.391 1 91.88 77 ASP A CA 1
ATOM 620 C C . ASP A 1 77 ? 1.093 -13.039 15.453 1 91.88 77 ASP A C 1
ATOM 622 O O . ASP A 1 77 ? 0.229 -13.609 14.781 1 91.88 77 ASP A O 1
ATOM 626 N N . ILE A 1 78 ? 1.248 -11.773 15.453 1 94.5 78 ILE A N 1
ATOM 627 C CA . ILE A 1 78 ? 0.488 -10.914 14.547 1 94.5 78 ILE A CA 1
ATOM 628 C C . ILE A 1 78 ? 1.225 -10.781 13.219 1 94.5 78 ILE A C 1
ATOM 630 O O . ILE A 1 78 ? 2.424 -10.5 13.188 1 94.5 78 ILE A O 1
ATOM 634 N N . GLY A 1 79 ? 0.527 -11.148 12.172 1 95.38 79 GLY A N 1
ATOM 635 C CA . GLY A 1 79 ? 0.987 -10.828 10.836 1 95.38 79 GLY A CA 1
ATOM 636 C C . GLY A 1 79 ? 0.35 -9.578 10.266 1 95.38 79 GLY A C 1
ATOM 637 O O . GLY A 1 79 ? -0.835 -9.32 10.492 1 95.38 79 GLY A O 1
ATOM 638 N N . HIS A 1 80 ? 1.106 -8.742 9.578 1 97.44 80 HIS A N 1
ATOM 639 C CA . HIS A 1 80 ? 0.654 -7.504 8.953 1 97.44 80 HIS A CA 1
ATOM 640 C C . HIS A 1 80 ? 1.372 -7.254 7.633 1 97.44 80 HIS A C 1
ATOM 642 O O . HIS A 1 80 ? 2.588 -7.051 7.613 1 97.44 80 HIS A O 1
ATOM 648 N N . GLU A 1 81 ? 0.52 -7.332 6.551 1 97.56 81 GLU A N 1
ATOM 649 C CA . GLU A 1 81 ? 1.078 -7.188 5.211 1 97.56 81 GLU A CA 1
ATOM 650 C C . GLU A 1 81 ? 0.437 -6.02 4.469 1 97.56 81 GLU A C 1
ATOM 652 O O . GLU A 1 81 ? -0.775 -5.812 4.555 1 97.56 81 GLU A O 1
ATOM 657 N N . ILE A 1 82 ? 1.227 -5.215 3.842 1 98.25 82 ILE A N 1
ATOM 658 C CA . ILE A 1 82 ? 0.784 -4.262 2.83 1 98.25 82 ILE A CA 1
ATOM 659 C C . ILE A 1 82 ? 1.115 -4.793 1.439 1 98.25 82 ILE A C 1
ATOM 661 O O . ILE A 1 82 ? 2.283 -4.828 1.042 1 98.25 82 ILE A O 1
ATOM 665 N N . ILE A 1 83 ? 0.1 -5.109 0.655 1 98.56 83 ILE A N 1
ATOM 666 C CA . ILE A 1 83 ? 0.304 -5.93 -0.536 1 98.56 83 ILE A CA 1
ATOM 667 C C . ILE A 1 83 ? -0.067 -5.129 -1.782 1 98.56 83 ILE A C 1
ATOM 669 O O . ILE A 1 83 ? -1.207 -4.68 -1.923 1 98.56 83 ILE A O 1
ATOM 673 N N . GLN A 1 84 ? 0.866 -4.934 -2.684 1 98.62 84 GLN A N 1
ATOM 674 C CA . GLN A 1 84 ? 0.621 -4.379 -4.012 1 98.62 84 GLN A CA 1
ATOM 675 C C . GLN A 1 84 ? 0.16 -5.465 -4.98 1 98.62 84 GLN A C 1
ATOM 677 O O . GLN A 1 84 ? 0.801 -6.508 -5.105 1 98.62 84 GLN A O 1
ATOM 682 N N . LEU A 1 85 ? -0.94 -5.223 -5.68 1 98.56 85 LEU A N 1
ATOM 683 C CA . LEU A 1 85 ? -1.511 -6.223 -6.578 1 98.56 85 LEU A CA 1
ATOM 684 C C . LEU A 1 85 ? -1.386 -5.785 -8.031 1 98.56 85 LEU A C 1
ATOM 686 O O . LEU A 1 85 ? -1.698 -4.641 -8.367 1 98.56 85 LEU A O 1
ATOM 690 N N . TYR A 1 86 ? -0.98 -6.73 -8.828 1 98.62 86 TYR A N 1
ATOM 691 C CA . TYR A 1 86 ? -0.84 -6.492 -10.266 1 98.62 86 TYR A CA 1
ATOM 692 C C . TYR A 1 86 ? -1.538 -7.586 -11.062 1 98.62 86 TYR A C 1
ATOM 694 O O . TYR A 1 86 ? -1.515 -8.758 -10.68 1 98.62 86 TYR A O 1
ATOM 702 N N . SER A 1 87 ? -2.141 -7.227 -12.164 1 98.31 87 SER A N 1
ATOM 703 C CA . SER A 1 87 ? -2.5 -8.227 -13.164 1 98.31 87 SER A CA 1
ATOM 704 C C . SER A 1 87 ? -1.358 -8.461 -14.148 1 98.31 87 SER A C 1
ATOM 706 O O . SER A 1 87 ? -0.585 -7.547 -14.438 1 98.31 87 SER A O 1
ATOM 708 N N . LEU A 1 88 ? -1.255 -9.695 -14.586 1 98.56 88 LEU A N 1
ATOM 709 C CA . LEU A 1 88 ? -0.141 -10.016 -15.477 1 98.56 88 LEU A CA 1
ATOM 710 C C . LEU A 1 88 ? -0.508 -11.156 -16.422 1 98.56 88 LEU A C 1
ATOM 712 O O . LEU A 1 88 ? -1.551 -11.797 -16.25 1 98.56 88 LEU A O 1
ATOM 716 N N . ARG A 1 89 ? 0.348 -11.375 -17.406 1 98.12 89 ARG A N 1
ATOM 717 C CA . ARG A 1 89 ? 0.267 -12.555 -18.281 1 98.12 89 ARG A CA 1
ATOM 718 C C . ARG A 1 89 ? 1.6 -13.289 -18.312 1 98.12 89 ARG A C 1
ATOM 720 O O . ARG A 1 89 ? 2.662 -12.664 -18.281 1 98.12 89 ARG A O 1
ATOM 727 N N . LEU A 1 90 ? 1.526 -14.578 -18.391 1 98.25 90 LEU A N 1
ATOM 728 C CA . LEU A 1 90 ? 2.719 -15.406 -18.562 1 98.25 90 LEU A CA 1
ATOM 729 C C . LEU A 1 90 ? 3.16 -15.422 -20.031 1 98.25 90 LEU A C 1
ATOM 731 O O . LEU A 1 90 ? 2.336 -15.594 -20.922 1 98.25 90 LEU A O 1
ATOM 735 N N . LEU A 1 91 ? 4.402 -15.25 -20.188 1 98.12 91 LEU A N 1
ATOM 736 C CA . LEU A 1 91 ? 4.875 -15.219 -21.578 1 98.12 91 LEU A CA 1
ATOM 737 C C . LEU A 1 91 ? 5.074 -16.641 -22.109 1 98.12 91 LEU A C 1
ATOM 739 O O . LEU A 1 91 ? 4.98 -16.859 -23.312 1 98.12 91 LEU A O 1
ATOM 743 N N . ASP A 1 92 ? 5.438 -17.609 -21.219 1 97.56 92 ASP A N 1
ATOM 744 C CA . ASP A 1 92 ? 5.414 -19.016 -21.609 1 97.56 92 ASP A CA 1
ATOM 745 C C . ASP A 1 92 ? 3.988 -19.562 -21.594 1 97.56 92 ASP A C 1
ATOM 747 O O . ASP A 1 92 ? 3.482 -19.984 -20.547 1 97.56 92 ASP A O 1
ATOM 751 N N . THR A 1 93 ? 3.381 -19.688 -22.734 1 95.81 93 THR A N 1
ATOM 752 C CA . THR A 1 93 ? 1.963 -20 -22.875 1 95.81 93 THR A CA 1
ATOM 753 C C . THR A 1 93 ? 1.697 -21.469 -22.5 1 95.81 93 THR A C 1
ATOM 755 O O . THR A 1 93 ? 0.554 -21.844 -22.25 1 95.81 93 THR A O 1
ATOM 758 N N . SER A 1 94 ? 2.715 -22.266 -22.531 1 96.75 94 SER A N 1
ATOM 759 C CA . SER A 1 94 ? 2.525 -23.672 -22.188 1 96.75 94 SER A CA 1
ATOM 760 C C . SER A 1 94 ? 2.082 -23.828 -20.734 1 96.75 94 SER A C 1
ATOM 762 O O . SER A 1 94 ? 1.447 -24.812 -20.375 1 96.75 94 SER A O 1
ATOM 764 N N . LEU A 1 95 ? 2.365 -22.891 -19.891 1 97.19 95 LEU A N 1
ATOM 765 C CA . LEU A 1 95 ? 2.035 -22.953 -18.469 1 97.19 95 LEU A CA 1
ATOM 766 C C . LEU A 1 95 ? 0.529 -22.859 -18.266 1 97.19 95 LEU A C 1
ATOM 768 O O . LEU A 1 95 ? 0.009 -23.328 -17.25 1 97.19 95 LEU A O 1
ATOM 772 N N . TYR A 1 96 ? -0.164 -22.25 -19.234 1 96.88 96 TYR A N 1
ATOM 773 C CA . TYR A 1 96 ? -1.608 -22.109 -19.094 1 96.88 96 TYR A CA 1
ATOM 774 C C . TYR A 1 96 ? -2.311 -23.453 -19.234 1 96.88 96 TYR A C 1
ATOM 776 O O . TYR A 1 96 ? -3.463 -23.609 -18.812 1 96.88 96 TYR A O 1
ATOM 784 N N . GLU A 1 97 ? -1.606 -24.359 -19.812 1 95 97 GLU A N 1
ATOM 785 C CA . GLU A 1 97 ? -2.205 -25.672 -20.078 1 95 97 GLU A CA 1
ATOM 786 C C . GLU A 1 97 ? -1.89 -26.672 -18.969 1 95 97 GLU A C 1
ATOM 788 O O . GLU A 1 97 ? -2.41 -27.781 -18.969 1 95 97 GLU A O 1
ATOM 793 N N . MET A 1 98 ? -1.059 -26.266 -18.062 1 94.5 98 MET A N 1
ATOM 794 C CA . MET A 1 98 ? -0.681 -27.125 -16.953 1 94.5 98 MET A CA 1
ATOM 795 C C . MET A 1 98 ? -1.651 -26.984 -15.789 1 94.5 98 MET A C 1
ATOM 797 O O . MET A 1 98 ? -2.084 -25.875 -15.477 1 94.5 98 MET A O 1
ATOM 801 N N . LYS A 1 99 ? -1.94 -28.078 -15.203 1 89.62 99 LYS A N 1
ATOM 802 C CA . LYS A 1 99 ? -2.838 -28.016 -14.055 1 89.62 99 LYS A CA 1
ATOM 803 C C . LYS A 1 99 ? -2.076 -27.672 -12.781 1 89.62 99 LYS A C 1
ATOM 805 O O . LYS A 1 99 ? -2.582 -26.922 -11.938 1 89.62 99 LYS A O 1
ATOM 810 N N . ILE A 1 100 ? -0.892 -28.234 -12.703 1 93.81 100 ILE A N 1
ATOM 811 C CA . ILE A 1 100 ? -0.043 -28.031 -11.531 1 93.81 100 ILE A CA 1
ATOM 812 C C . ILE A 1 100 ? 1.341 -27.562 -11.977 1 93.81 100 ILE A C 1
ATOM 814 O O . ILE A 1 100 ? 1.901 -28.094 -12.945 1 93.81 100 ILE A O 1
ATOM 818 N N . LEU A 1 101 ? 1.779 -26.531 -11.344 1 94.62 101 LEU A N 1
ATOM 819 C CA . LEU A 1 101 ? 3.115 -26.016 -11.602 1 94.62 101 LEU A CA 1
ATOM 820 C C . LEU A 1 101 ? 3.994 -26.125 -10.359 1 94.62 101 LEU A C 1
ATOM 822 O O . LEU A 1 101 ? 3.611 -25.656 -9.281 1 94.62 101 LEU A O 1
ATOM 826 N N . ASN A 1 102 ? 5.145 -26.672 -10.508 1 92.69 102 ASN A N 1
ATOM 827 C CA . ASN A 1 102 ? 6.078 -26.766 -9.391 1 92.69 102 ASN A CA 1
ATOM 828 C C . ASN A 1 102 ? 6.699 -25.406 -9.078 1 92.69 102 ASN A C 1
ATOM 830 O O . ASN A 1 102 ? 7.164 -24.703 -9.977 1 92.69 102 ASN A O 1
ATOM 834 N N . ILE A 1 103 ? 6.703 -25.031 -7.801 1 93.81 103 ILE A N 1
ATOM 835 C CA . ILE A 1 103 ? 7.359 -23.797 -7.363 1 93.81 103 ILE A CA 1
ATOM 836 C C . ILE A 1 103 ? 8.766 -24.125 -6.863 1 93.81 103 ILE A C 1
ATOM 838 O O . ILE A 1 103 ? 8.945 -24.984 -5.996 1 93.81 103 ILE A O 1
ATOM 842 N N . GLN A 1 104 ? 9.719 -23.578 -7.426 1 84.94 104 GLN A N 1
ATOM 843 C CA . GLN A 1 104 ? 11.125 -23.891 -7.18 1 84.94 104 GLN A CA 1
ATOM 844 C C . GLN A 1 104 ? 11.609 -23.266 -5.875 1 84.94 104 GLN A C 1
ATOM 846 O O . GLN A 1 104 ? 12.812 -23.25 -5.598 1 84.94 104 GLN A O 1
ATOM 851 N N . ASP A 1 105 ? 10.68 -23.312 -4.82 1 69.5 105 ASP A N 1
ATOM 852 C CA . ASP A 1 105 ? 11.188 -22.812 -3.551 1 69.5 105 ASP A CA 1
ATOM 853 C C . ASP A 1 105 ? 12.227 -23.766 -2.959 1 69.5 105 ASP A C 1
ATOM 855 O O . ASP A 1 105 ? 12.172 -24.969 -3.195 1 69.5 105 ASP A O 1
ATOM 859 N N . GLU A 1 106 ? 13.453 -23.391 -2.576 1 60.44 106 GLU A N 1
ATOM 860 C CA . GLU A 1 106 ? 14.594 -24.203 -2.176 1 60.44 106 GLU A CA 1
ATOM 861 C C . GLU A 1 106 ? 14.18 -25.266 -1.17 1 60.44 106 GLU A C 1
ATOM 863 O O . GLU A 1 106 ? 14.672 -26.406 -1.223 1 60.44 106 GLU A O 1
ATOM 868 N N . GLU A 1 107 ? 13.383 -24.922 -0.134 1 61.56 107 GLU A N 1
ATOM 869 C CA . GLU A 1 107 ? 13.375 -25.859 0.988 1 61.56 107 GLU A CA 1
ATOM 870 C C . GLU A 1 107 ? 12.133 -26.734 0.965 1 61.56 107 GLU A C 1
ATOM 872 O O . GLU A 1 107 ? 12.172 -27.891 1.41 1 61.56 107 GLU A O 1
ATOM 877 N N . THR A 1 108 ? 11.039 -26.297 0.485 1 69.5 108 THR A N 1
ATOM 878 C CA . THR A 1 108 ? 9.82 -27.094 0.625 1 69.5 108 THR A CA 1
ATOM 879 C C . THR A 1 108 ? 9.109 -27.234 -0.719 1 69.5 108 THR A C 1
ATOM 881 O O . THR A 1 108 ? 9.148 -26.328 -1.547 1 69.5 108 THR A O 1
ATOM 884 N N . VAL A 1 109 ? 8.672 -28.422 -0.913 1 82.44 109 VAL A N 1
ATOM 885 C CA . VAL A 1 109 ? 7.902 -28.672 -2.127 1 82.44 109 VAL A CA 1
ATOM 886 C C . VAL A 1 109 ? 6.629 -27.828 -2.104 1 82.44 109 VAL A C 1
ATOM 888 O O . VAL A 1 109 ? 5.875 -27.859 -1.128 1 82.44 109 VAL A O 1
ATOM 891 N N . ALA A 1 110 ? 6.453 -26.969 -3.033 1 91 110 ALA A N 1
ATOM 892 C CA . ALA A 1 110 ? 5.262 -26.141 -3.201 1 91 110 ALA A CA 1
ATOM 893 C C . ALA A 1 110 ? 4.781 -26.156 -4.648 1 91 110 ALA A C 1
ATOM 895 O O . ALA A 1 110 ? 5.559 -26.422 -5.566 1 91 110 ALA A O 1
ATOM 896 N N . TYR A 1 111 ? 3.412 -25.984 -4.801 1 93.5 111 TYR A N 1
ATOM 897 C CA . TYR A 1 111 ? 2.826 -26.031 -6.137 1 93.5 111 TYR A CA 1
ATOM 898 C C . TYR A 1 111 ? 1.895 -24.844 -6.359 1 93.5 111 TYR A C 1
ATOM 900 O O . TYR A 1 111 ? 1.259 -24.359 -5.418 1 93.5 111 TYR A O 1
ATOM 908 N N . ALA A 1 112 ? 1.902 -24.484 -7.598 1 96.81 112 ALA A N 1
ATOM 909 C CA . ALA A 1 112 ? 0.877 -23.547 -8.062 1 96.81 112 ALA A CA 1
ATOM 910 C C . ALA A 1 112 ? -0.184 -24.281 -8.891 1 96.81 112 ALA A C 1
ATOM 912 O O . ALA A 1 112 ? 0.108 -25.281 -9.547 1 96.81 112 ALA A O 1
ATOM 913 N N . LYS A 1 113 ? -1.384 -23.75 -8.797 1 97.5 113 LYS A N 1
ATOM 914 C CA . LYS A 1 113 ? -2.529 -24.344 -9.469 1 97.5 113 LYS A CA 1
ATOM 915 C C . LYS A 1 113 ? -3.41 -23.281 -10.109 1 97.5 113 LYS A C 1
ATOM 917 O O . LYS A 1 113 ? -3.568 -22.188 -9.57 1 97.5 113 LYS A O 1
ATOM 922 N N . TRP A 1 114 ? -3.9 -23.703 -11.234 1 98.31 114 TRP A N 1
ATOM 923 C CA . TRP A 1 114 ? -5.008 -22.922 -11.789 1 98.31 114 TRP A CA 1
ATOM 924 C C . TRP A 1 114 ? -6.328 -23.328 -11.148 1 98.31 114 TRP A C 1
ATOM 926 O O . TRP A 1 114 ? -6.766 -24.484 -11.281 1 98.31 114 TRP A O 1
ATOM 936 N N . ILE A 1 115 ? -6.965 -22.406 -10.477 1 98.06 115 ILE A N 1
ATOM 937 C CA . ILE A 1 115 ? -8.219 -22.688 -9.797 1 98.06 115 ILE A CA 1
ATOM 938 C C . ILE A 1 115 ? -9.32 -21.781 -10.344 1 98.06 115 ILE A C 1
ATOM 940 O O . ILE A 1 115 ? -9.117 -20.578 -10.516 1 98.06 115 ILE A O 1
ATOM 944 N N . PRO A 1 116 ? -10.477 -22.391 -10.672 1 97.75 116 PRO A N 1
ATOM 945 C CA . PRO A 1 116 ? -11.578 -21.531 -11.102 1 97.75 116 PRO A CA 1
ATOM 946 C C . PRO A 1 116 ? -11.891 -20.422 -10.102 1 97.75 116 PRO A C 1
ATOM 948 O O . PRO A 1 116 ? -11.984 -20.688 -8.898 1 97.75 116 PRO A O 1
ATOM 951 N N . ILE A 1 117 ? -12.039 -19.234 -10.586 1 97.75 117 ILE A N 1
ATOM 952 C CA . ILE A 1 117 ? -12.328 -18.094 -9.734 1 97.75 117 ILE A CA 1
ATOM 953 C C . ILE A 1 117 ? -13.625 -18.328 -8.961 1 97.75 117 ILE A C 1
ATOM 955 O O . ILE A 1 117 ? -13.75 -17.938 -7.801 1 97.75 117 ILE A O 1
ATOM 959 N N . THR A 1 118 ? -14.578 -19.062 -9.539 1 97.62 118 THR A N 1
ATOM 960 C CA . THR A 1 118 ? -15.867 -19.344 -8.922 1 97.62 118 THR A CA 1
ATOM 961 C C . THR A 1 118 ? -15.68 -20.156 -7.641 1 97.62 118 THR A C 1
ATOM 963 O O . THR A 1 118 ? -16.484 -20.062 -6.711 1 97.62 118 THR A O 1
ATOM 966 N N . ALA A 1 119 ? -14.672 -21 -7.582 1 98.06 119 ALA A N 1
ATOM 967 C CA . ALA A 1 119 ? -14.398 -21.781 -6.375 1 98.06 119 ALA A CA 1
ATOM 968 C C . ALA A 1 119 ? -14.125 -20.859 -5.184 1 98.06 119 ALA A C 1
ATOM 970 O O . ALA A 1 119 ? -14.453 -21.203 -4.043 1 98.06 119 ALA A O 1
ATOM 971 N N . PHE A 1 120 ? -13.539 -19.688 -5.445 1 97.94 120 PHE A N 1
ATOM 972 C CA . PHE A 1 120 ? -13.258 -18.734 -4.391 1 97.94 120 PHE A CA 1
ATOM 973 C C . PHE A 1 120 ? -14.484 -17.891 -4.082 1 97.94 120 PHE A C 1
ATOM 975 O O . PHE A 1 120 ? -14.781 -17.609 -2.918 1 97.94 120 PHE A O 1
ATOM 982 N N . ILE A 1 121 ? -15.18 -17.516 -5.117 1 96.62 121 ILE A N 1
ATOM 983 C CA . ILE A 1 121 ? -16.391 -16.703 -4.949 1 96.62 121 ILE A CA 1
ATOM 984 C C . ILE A 1 121 ? -17.406 -17.453 -4.109 1 96.62 121 ILE A C 1
ATOM 986 O O . ILE A 1 121 ? -18.031 -16.891 -3.213 1 96.62 121 ILE A O 1
ATOM 990 N N . GLN A 1 122 ? -17.531 -18.734 -4.375 1 97.38 122 GLN A N 1
ATOM 991 C CA . GLN A 1 122 ? -18.516 -19.562 -3.699 1 97.38 122 GLN A CA 1
ATOM 992 C C . GLN A 1 122 ? -17.984 -20.078 -2.369 1 97.38 122 GLN A C 1
ATOM 994 O O . GLN A 1 122 ? -18.656 -20.859 -1.677 1 97.38 122 GLN A O 1
ATOM 999 N N . LYS A 1 123 ? -16.797 -19.75 -2.041 1 96.38 123 LYS A N 1
ATOM 1000 C CA . LYS A 1 123 ? -16.156 -20.062 -0.765 1 96.38 123 LYS A CA 1
ATOM 1001 C C . LYS A 1 123 ? -15.914 -21.562 -0.622 1 96.38 123 LYS A C 1
ATOM 1003 O O . LYS A 1 123 ? -15.953 -22.109 0.487 1 96.38 123 LYS A O 1
ATOM 1008 N N . GLU A 1 124 ? -15.789 -22.234 -1.755 1 97.81 124 GLU A N 1
ATOM 1009 C CA . GLU A 1 124 ? -15.391 -23.641 -1.749 1 97.81 124 GLU A CA 1
ATOM 1010 C C . GLU A 1 124 ? -13.906 -23.797 -1.424 1 97.81 124 GLU A C 1
ATOM 1012 O O . GLU A 1 124 ? -13.484 -24.812 -0.89 1 97.81 124 GLU A O 1
ATOM 1017 N N . LYS A 1 125 ? -13.18 -22.844 -1.797 1 97.69 125 LYS A N 1
ATOM 1018 C CA . LYS A 1 125 ? -11.75 -22.734 -1.51 1 97.69 125 LYS A CA 1
ATOM 1019 C C . LYS A 1 125 ? -11.414 -21.391 -0.887 1 97.69 125 LYS A C 1
ATOM 1021 O O . LYS A 1 125 ? -12.07 -20.375 -1.171 1 97.69 125 LYS A O 1
ATOM 1026 N N . ILE A 1 126 ? -10.422 -21.391 -0.076 1 97.06 126 ILE A N 1
ATOM 1027 C CA . ILE A 1 126 ? -10.094 -20.188 0.689 1 97.06 126 ILE A CA 1
ATOM 1028 C C . ILE A 1 126 ? -8.961 -19.438 0.001 1 97.06 126 ILE A C 1
ATOM 1030 O O . ILE A 1 126 ? -7.879 -19.984 -0.205 1 97.06 126 ILE A O 1
ATOM 1034 N N . LEU A 1 127 ? -9.203 -18.188 -0.332 1 97.88 127 LEU A N 1
ATOM 1035 C CA . LEU A 1 127 ? -8.227 -17.312 -0.958 1 97.88 127 LEU A CA 1
ATOM 1036 C C . LEU A 1 127 ? -7.805 -16.203 -0.006 1 97.88 127 LEU A C 1
ATOM 1038 O O . LEU A 1 127 ? -8.656 -15.492 0.545 1 97.88 127 LEU A O 1
ATOM 1042 N N . TYR A 1 128 ? -6.523 -16.094 0.249 1 96.62 128 TYR A N 1
ATOM 1043 C CA . TYR A 1 128 ? -5.969 -14.992 1.015 1 96.62 128 TYR A CA 1
ATOM 1044 C C . TYR A 1 128 ? -5.023 -14.156 0.158 1 96.62 128 TYR A C 1
ATOM 1046 O O . TYR A 1 128 ? -4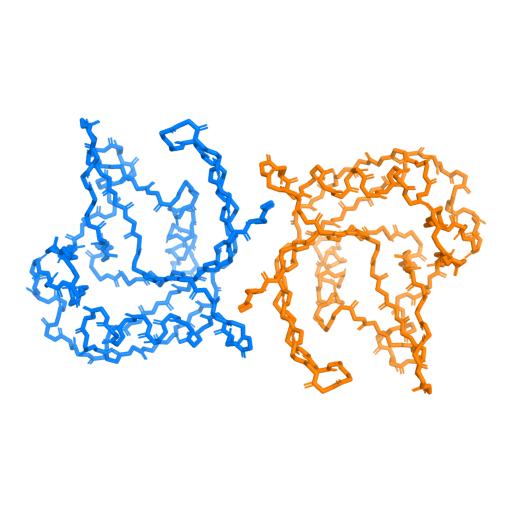.406 -14.672 -0.777 1 96.62 128 TYR A O 1
ATOM 1054 N N . PRO A 1 129 ? -4.902 -12.875 0.463 1 96.88 129 PRO A N 1
ATOM 1055 C CA . PRO A 1 129 ? -5.672 -12.156 1.482 1 96.88 129 PRO A CA 1
ATOM 1056 C C . PRO A 1 129 ? -7.105 -11.867 1.044 1 96.88 129 PRO A C 1
ATOM 1058 O O . PRO A 1 129 ? -7.41 -11.906 -0.151 1 96.88 129 PRO A O 1
ATOM 1061 N N . ASP A 1 130 ? -7.871 -11.523 2.025 1 92.44 130 ASP A N 1
ATOM 1062 C CA . ASP A 1 130 ? -9.227 -11.094 1.715 1 92.44 130 ASP A CA 1
ATOM 1063 C C . ASP A 1 130 ? -9.227 -9.875 0.8 1 92.44 130 ASP A C 1
ATOM 1065 O O . ASP A 1 130 ? -8.383 -8.984 0.948 1 92.44 130 ASP A O 1
ATOM 1069 N N . GLY A 1 131 ? -10.047 -9.797 -0.156 1 95.06 131 GLY A N 1
ATOM 1070 C CA . GLY A 1 131 ? -10.188 -8.617 -0.992 1 95.06 131 GLY A CA 1
ATOM 1071 C C . GLY A 1 131 ? -9.625 -8.805 -2.389 1 95.06 131 GLY A C 1
ATOM 1072 O O . GLY A 1 131 ? -9.898 -8.008 -3.287 1 95.06 131 GLY A O 1
ATOM 1073 N N . VAL A 1 132 ? -8.836 -9.883 -2.572 1 97.19 132 VAL A N 1
ATOM 1074 C CA . VAL A 1 132 ? -8.242 -10.125 -3.883 1 97.19 132 VAL A CA 1
ATOM 1075 C C . VAL A 1 132 ? -9.344 -10.227 -4.938 1 97.19 132 VAL A C 1
ATOM 1077 O O . VAL A 1 132 ? -9.203 -9.688 -6.039 1 97.19 132 VAL A O 1
ATOM 1080 N N . LEU A 1 133 ? -10.414 -10.828 -4.562 1 95.94 133 LEU A N 1
ATOM 1081 C CA . LEU A 1 133 ? -11.5 -11.102 -5.5 1 95.94 133 LEU A CA 1
ATOM 1082 C C . LEU A 1 133 ? -12.125 -9.812 -6.008 1 95.94 133 LEU A C 1
ATOM 1084 O O . LEU A 1 133 ? -12.586 -9.742 -7.148 1 95.94 133 LEU A O 1
ATOM 1088 N N . LYS A 1 134 ? -12.141 -8.789 -5.191 1 94.81 134 LYS A N 1
ATOM 1089 C CA . LYS A 1 134 ? -12.695 -7.5 -5.609 1 94.81 134 LYS A CA 1
ATOM 1090 C C . LYS A 1 134 ? -11.938 -6.945 -6.812 1 94.81 134 LYS A C 1
ATOM 1092 O O . LYS A 1 134 ? -12.539 -6.328 -7.695 1 94.81 134 LYS A O 1
ATOM 1097 N N . TYR A 1 135 ? -10.695 -7.246 -6.852 1 94 135 TYR A N 1
ATOM 1098 C CA . TYR A 1 135 ? -9.867 -6.719 -7.93 1 94 135 TYR A CA 1
ATOM 1099 C C . TYR A 1 135 ? -10.008 -7.555 -9.195 1 94 135 TYR A C 1
ATOM 1101 O O . TYR A 1 135 ? -9.789 -7.062 -10.305 1 94 135 TYR A O 1
ATOM 1109 N N . ILE A 1 136 ? -10.375 -8.789 -8.992 1 92.19 136 ILE A N 1
ATOM 1110 C CA . ILE A 1 136 ? -10.578 -9.672 -10.133 1 92.19 136 ILE A CA 1
ATOM 1111 C C . ILE A 1 136 ? -11.93 -9.367 -10.781 1 92.19 136 ILE A C 1
ATOM 1113 O O . ILE A 1 136 ? -12.031 -9.297 -12.008 1 92.19 136 ILE A O 1
ATOM 1117 N N . GLN A 1 137 ? -12.891 -9.133 -9.93 1 86.56 137 GLN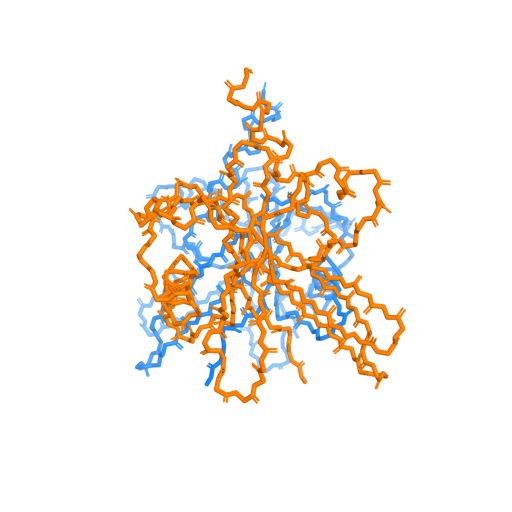 A N 1
ATOM 1118 C CA . GLN A 1 137 ? -14.242 -8.883 -10.414 1 86.56 137 GLN A CA 1
ATOM 1119 C C . GLN A 1 137 ? -14.352 -7.5 -11.055 1 86.56 137 GLN A C 1
ATOM 1121 O O . GLN A 1 137 ? -15.062 -7.324 -12.047 1 86.56 137 GLN A O 1
ATOM 1126 N N . LYS A 1 138 ? -13.68 -6.516 -10.5 1 77.81 138 LYS A N 1
ATOM 1127 C CA . LYS A 1 138 ? -13.703 -5.168 -11.062 1 77.81 138 LYS A CA 1
ATOM 1128 C C . LYS A 1 138 ? -13.133 -5.148 -12.477 1 77.81 138 LYS A C 1
ATOM 1130 O O . LYS A 1 138 ? -13.648 -4.445 -13.344 1 77.81 138 LYS A O 1
ATOM 1135 N N . LYS A 1 139 ? -12.164 -5.836 -12.68 1 69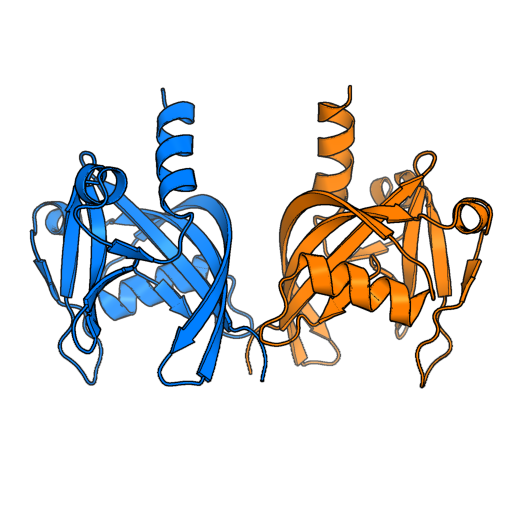.44 139 LYS A N 1
ATOM 1136 C CA . LYS A 1 139 ? -11.539 -5.898 -14 1 69.44 139 LYS A CA 1
ATOM 1137 C C . LYS A 1 139 ? -12.477 -6.52 -15.031 1 69.44 139 LYS A C 1
ATOM 1139 O O . LYS A 1 139 ? -12.523 -6.082 -16.172 1 69.44 139 LYS A O 1
ATOM 1144 N N . LYS A 1 140 ? -13.141 -7.547 -14.586 1 67.94 140 LYS A N 1
ATOM 1145 C CA . LYS A 1 140 ? -14.102 -8.156 -15.492 1 67.94 140 LYS A CA 1
ATOM 1146 C C . LYS A 1 140 ? -15.164 -7.152 -15.93 1 67.94 140 LYS A C 1
ATOM 1148 O O . LYS A 1 140 ? -15.586 -7.145 -17.094 1 67.94 140 LYS A O 1
ATOM 1153 N N . ASP A 1 141 ? -15.422 -6.25 -15.008 1 63.44 141 ASP A N 1
ATOM 1154 C CA . ASP A 1 141 ? -16.469 -5.266 -15.289 1 63.44 141 ASP A CA 1
ATOM 1155 C C . ASP A 1 141 ? -15.945 -4.156 -16.203 1 63.44 141 ASP A C 1
ATOM 1157 O O . ASP A 1 141 ? -16.719 -3.514 -16.906 1 63.44 141 ASP A O 1
ATOM 1161 N N . GLU A 1 142 ? -14.664 -3.879 -16 1 54.34 142 GLU A N 1
ATOM 1162 C CA . GLU A 1 142 ? -14.078 -2.836 -16.844 1 54.34 142 GLU A CA 1
ATOM 1163 C C . GLU A 1 142 ? -13.867 -3.332 -18.266 1 54.34 142 GLU A C 1
ATOM 1165 O O . GLU A 1 142 ? -13.766 -2.531 -19.203 1 54.34 142 GLU A O 1
ATOM 1170 N N . ILE A 1 143 ? -13.625 -4.559 -18.453 1 44.5 143 ILE A N 1
ATOM 1171 C CA . ILE A 1 143 ? -13.414 -5.148 -19.766 1 44.5 143 ILE A CA 1
ATOM 1172 C C . ILE A 1 143 ? -14.758 -5.434 -20.438 1 44.5 143 ILE A C 1
ATOM 1174 O O . ILE A 1 143 ? -14.867 -5.422 -21.656 1 44.5 143 ILE A O 1
ATOM 1178 N N . LEU A 1 144 ? -15.797 -5.629 -19.547 1 42.81 144 LEU A N 1
ATOM 1179 C CA . LEU A 1 144 ? -17.125 -5.816 -20.125 1 42.81 144 LEU A CA 1
ATOM 1180 C C . LEU A 1 144 ? -17.781 -4.477 -20.406 1 42.81 144 LEU A C 1
ATOM 1182 O O . LEU A 1 144 ? -18.5 -4.324 -21.406 1 42.81 144 LEU A O 1
ATOM 1186 N N . MET B 1 1 ? 17.422 -4.637 4.793 1 73.88 1 MET B N 1
ATOM 1187 C CA . MET B 1 1 ? 16.484 -3.545 5.059 1 73.88 1 MET B CA 1
ATOM 1188 C C . MET B 1 1 ? 15.234 -3.68 4.207 1 73.88 1 MET B C 1
ATOM 1190 O O . MET B 1 1 ? 15.25 -4.344 3.168 1 73.88 1 MET B O 1
ATOM 1194 N N . TYR B 1 2 ? 13.984 -3.252 4.668 1 89.62 2 TYR B N 1
ATOM 1195 C CA . TYR B 1 2 ? 12.703 -3.428 3.994 1 89.62 2 TYR B CA 1
ATOM 1196 C C . TYR B 1 2 ? 11.977 -2.096 3.844 1 89.62 2 TYR B C 1
ATOM 1198 O O . TYR B 1 2 ? 12.266 -1.14 4.57 1 89.62 2 TYR B O 1
ATOM 1206 N N . PRO B 1 3 ? 11.141 -1.988 2.807 1 96.69 3 PRO B N 1
ATOM 1207 C CA . PRO B 1 3 ? 10.336 -0.774 2.682 1 96.69 3 PRO B CA 1
ATOM 1208 C C . PRO B 1 3 ? 9.539 -0.463 3.945 1 96.69 3 PRO B C 1
ATOM 1210 O O . PRO B 1 3 ? 9.195 -1.373 4.707 1 96.69 3 PRO B O 1
ATOM 1213 N N . ARG B 1 4 ? 9.328 0.8 4.156 1 96.5 4 ARG B N 1
ATOM 1214 C CA . ARG B 1 4 ? 8.547 1.232 5.312 1 96.5 4 ARG B CA 1
ATOM 1215 C C . ARG B 1 4 ? 7.09 1.456 4.941 1 96.5 4 ARG B C 1
ATOM 1217 O O . ARG B 1 4 ? 6.793 2.068 3.912 1 96.5 4 ARG B O 1
ATOM 1224 N N . ALA B 1 5 ? 6.23 0.925 5.719 1 97.81 5 ALA B N 1
ATOM 1225 C CA . ALA B 1 5 ? 4.801 1.168 5.551 1 97.81 5 ALA B CA 1
ATOM 1226 C C . ALA B 1 5 ? 4.367 2.432 6.285 1 97.81 5 ALA B C 1
ATOM 1228 O O . ALA B 1 5 ? 4.586 2.561 7.492 1 97.81 5 ALA B O 1
ATOM 1229 N N . LYS B 1 6 ? 3.771 3.357 5.57 1 98.25 6 LYS B N 1
ATOM 1230 C CA . LYS B 1 6 ? 3.342 4.629 6.145 1 98.25 6 LYS B CA 1
ATOM 1231 C C . LYS B 1 6 ? 1.873 4.906 5.832 1 98.25 6 LYS B C 1
ATOM 1233 O O . LYS B 1 6 ? 1.301 4.297 4.926 1 98.25 6 LYS B O 1
ATOM 1238 N N . ALA B 1 7 ? 1.291 5.727 6.602 1 98.75 7 ALA B N 1
ATOM 1239 C CA . ALA B 1 7 ? -0.047 6.254 6.344 1 98.75 7 ALA B CA 1
ATOM 1240 C C . ALA B 1 7 ? -0.079 7.773 6.5 1 98.75 7 ALA B C 1
ATOM 1242 O O . ALA B 1 7 ? 0.445 8.312 7.48 1 98.75 7 ALA B O 1
ATOM 1243 N N . PHE B 1 8 ? -0.663 8.438 5.516 1 98.75 8 PHE B N 1
ATOM 1244 C CA . PHE B 1 8 ? -0.783 9.891 5.535 1 98.75 8 PHE B CA 1
ATOM 1245 C C . PHE B 1 8 ? -2.244 10.312 5.441 1 98.75 8 PHE B C 1
ATOM 1247 O O . PHE B 1 8 ? -3.045 9.656 4.77 1 98.75 8 PHE B O 1
ATOM 1254 N N . GLY B 1 9 ? -2.568 11.336 6.082 1 98.75 9 GLY B N 1
ATOM 1255 C CA . GLY B 1 9 ? -3.879 11.953 5.992 1 98.75 9 GLY B CA 1
ATOM 1256 C C . GLY B 1 9 ? -3.867 13.266 5.223 1 98.75 9 GLY B C 1
ATOM 1257 O O . GLY B 1 9 ? -3.08 14.164 5.531 1 98.75 9 GLY B O 1
ATOM 1258 N N . LEU B 1 10 ? -4.746 13.383 4.262 1 98.69 10 LEU B N 1
ATOM 1259 C CA . LEU B 1 10 ? -4.906 14.609 3.486 1 98.69 10 LEU B CA 1
ATOM 1260 C C . LEU B 1 10 ? -6.086 15.422 4.004 1 98.69 10 LEU B C 1
ATOM 1262 O O . LEU B 1 10 ? -7.242 15.031 3.83 1 98.69 10 LEU B O 1
ATOM 1266 N N . ALA B 1 11 ? -5.836 16.484 4.641 1 98.19 11 ALA B N 1
ATOM 1267 C CA . ALA B 1 11 ? -6.844 17.453 5.039 1 98.19 11 ALA B CA 1
ATOM 1268 C C . ALA B 1 11 ? -6.871 18.641 4.082 1 98.19 11 ALA B C 1
ATOM 1270 O O . ALA B 1 11 ? -5.887 19.375 3.955 1 98.19 11 ALA B O 1
ATOM 1271 N N . VAL B 1 12 ? -7.969 18.828 3.426 1 97.25 12 VAL B N 1
ATOM 1272 C CA . VAL B 1 12 ? -8.117 19.922 2.484 1 97.25 12 VAL B CA 1
ATOM 1273 C C . VAL B 1 12 ? -9.227 20.875 2.965 1 97.25 12 VAL B C 1
ATOM 1275 O O . VAL B 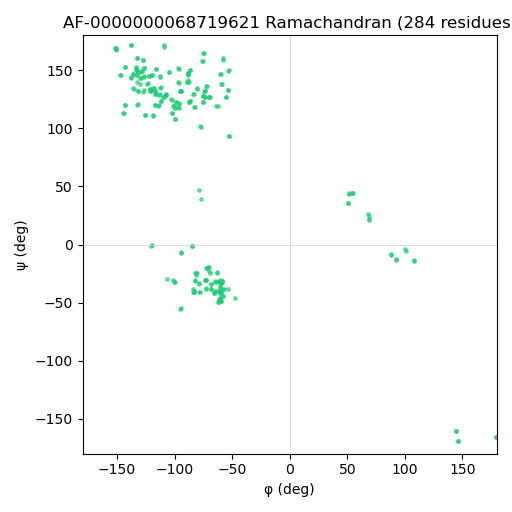1 12 ? -10.297 20.422 3.369 1 97.25 12 VAL B O 1
ATOM 1278 N N . HIS B 1 13 ? -8.93 22.078 2.957 1 96 13 HIS B N 1
ATOM 1279 C CA . HIS B 1 13 ? -9.883 23.125 3.344 1 96 13 HIS B CA 1
ATOM 1280 C C . HIS B 1 13 ? -9.719 24.375 2.486 1 96 13 HIS B C 1
ATOM 1282 O O . HIS B 1 13 ? -8.633 24.969 2.451 1 96 13 HIS B O 1
ATOM 1288 N N . GLN B 1 14 ? -10.797 24.766 1.758 1 95.06 14 GLN B N 1
ATOM 1289 C CA . GLN B 1 14 ? -10.773 25.938 0.903 1 95.06 14 GLN B CA 1
ATOM 1290 C C . GLN B 1 14 ? -9.578 25.906 -0.043 1 95.06 14 GLN B C 1
ATOM 1292 O O . GLN B 1 14 ? -8.82 26.875 -0.125 1 95.06 14 GLN B O 1
ATOM 1297 N N . ASP B 1 15 ? -9.312 24.75 -0.623 1 95.44 15 ASP B N 1
ATOM 1298 C CA . ASP B 1 15 ? -8.312 24.484 -1.658 1 95.44 15 ASP B CA 1
ATOM 1299 C C . ASP B 1 15 ? -6.898 24.609 -1.096 1 95.44 15 ASP B C 1
ATOM 1301 O O . ASP B 1 15 ? -5.957 24.891 -1.831 1 95.44 15 ASP B O 1
ATOM 1305 N N . ARG B 1 16 ? -6.836 24.469 0.188 1 97.25 16 ARG B N 1
ATOM 1306 C CA . ARG B 1 16 ? -5.531 24.391 0.841 1 97.25 16 ARG B CA 1
ATOM 1307 C C . ARG B 1 16 ? -5.305 23 1.438 1 97.25 16 ARG B C 1
ATOM 1309 O O . ARG B 1 16 ? -6.238 22.375 1.946 1 97.25 16 ARG B O 1
ATOM 1316 N N . LEU B 1 17 ? -4.109 22.562 1.387 1 98.06 17 LEU B N 1
ATOM 1317 C CA . LEU B 1 17 ? -3.703 21.281 1.935 1 98.06 17 LEU B CA 1
ATOM 1318 C C . LEU B 1 17 ? -2.875 21.469 3.201 1 98.06 17 LEU B C 1
ATOM 1320 O O . LEU B 1 17 ? -1.964 22.297 3.238 1 98.06 17 LEU B O 1
ATOM 1324 N N . LEU B 1 18 ? -3.24 20.797 4.258 1 98.56 18 LEU B N 1
ATOM 1325 C CA . LEU B 1 18 ? -2.436 20.812 5.477 1 98.56 18 LEU B CA 1
ATOM 1326 C C . LEU B 1 18 ? -1.194 19.938 5.32 1 98.56 18 LEU B C 1
ATOM 1328 O O . LEU B 1 18 ? -1.301 18.734 5.031 1 98.56 18 LEU B O 1
ATOM 1332 N N . VAL B 1 19 ? 0.018 20.516 5.512 1 98.5 19 VAL B N 1
ATOM 1333 C CA . VAL B 1 19 ? 1.264 19.797 5.289 1 98.5 19 VAL B CA 1
ATOM 1334 C C . VAL B 1 19 ? 2.297 20.203 6.336 1 98.5 19 VAL B C 1
ATOM 1336 O O . VAL B 1 19 ? 2.221 21.297 6.895 1 98.5 19 VAL B O 1
ATOM 1339 N N . GLN B 1 20 ? 3.174 19.312 6.594 1 97.25 20 GLN B N 1
ATOM 1340 C CA . GLN B 1 20 ? 4.34 19.609 7.418 1 97.25 20 GLN B CA 1
ATOM 1341 C C . GLN B 1 20 ? 5.5 20.109 6.566 1 97.25 20 GLN B C 1
ATOM 1343 O O . GLN B 1 20 ? 5.754 19.578 5.477 1 97.25 20 GLN B O 1
ATOM 1348 N N . GLU B 1 21 ? 6.168 21.062 7.066 1 95.31 21 GLU B N 1
ATOM 1349 C CA . GLU B 1 21 ? 7.312 21.641 6.375 1 95.31 21 GLU B CA 1
ATOM 1350 C C . GLU B 1 21 ? 8.617 21 6.832 1 95.31 21 GLU B C 1
ATOM 1352 O O . GLU B 1 21 ? 8.836 20.812 8.031 1 95.31 21 GLU B O 1
ATOM 1357 N N . TYR B 1 22 ? 9.445 20.625 5.863 1 93.06 22 TYR B N 1
ATOM 1358 C CA . TYR B 1 22 ? 10.766 20.062 6.117 1 93.06 22 TYR B CA 1
ATOM 1359 C C . TYR B 1 22 ? 11.852 20.922 5.488 1 93.06 22 TYR B C 1
ATOM 1361 O O . TYR B 1 22 ? 11.656 21.5 4.422 1 93.06 22 TYR B O 1
ATOM 1369 N N . HIS B 1 23 ? 12.977 20.906 6.277 1 89.94 23 HIS B N 1
ATOM 1370 C CA . HIS B 1 23 ? 14.148 21.625 5.777 1 89.94 23 HIS B CA 1
ATOM 1371 C C . HIS B 1 23 ? 15.367 20.719 5.734 1 89.94 23 HIS B C 1
ATOM 1373 O O . HIS B 1 23 ? 15.727 20.109 6.742 1 89.94 23 HIS B O 1
ATOM 1379 N N . THR B 1 24 ? 15.789 20.422 4.531 1 82.38 24 THR B N 1
ATOM 1380 C CA . THR B 1 24 ? 17.078 19.75 4.363 1 82.38 24 THR B CA 1
ATOM 1381 C C . THR B 1 24 ? 18.109 20.703 3.764 1 82.38 24 THR B C 1
ATOM 1383 O O . THR B 1 24 ? 17.797 21.859 3.465 1 82.38 24 THR B O 1
ATOM 1386 N N . GLU B 1 25 ? 19.344 20.266 3.732 1 79.75 25 GLU B N 1
ATOM 1387 C CA . GLU B 1 25 ? 20.375 21.141 3.18 1 79.75 25 GLU B CA 1
ATOM 1388 C C . GLU B 1 25 ? 20 21.641 1.787 1 79.75 25 GLU B C 1
ATOM 1390 O O . GLU B 1 25 ? 19.984 20.859 0.83 1 79.75 25 GLU B O 1
ATOM 1395 N N . GLY B 1 26 ? 19.391 22.797 1.764 1 83.38 26 GLY B N 1
ATOM 1396 C CA . GLY B 1 26 ? 19.203 23.5 0.51 1 83.38 26 GLY B CA 1
ATOM 1397 C C . GLY B 1 26 ? 17.797 23.359 -0.056 1 83.38 26 GLY B C 1
ATOM 1398 O O . GLY B 1 26 ? 17.531 23.797 -1.175 1 83.38 26 GLY B O 1
ATOM 1399 N N . GLU B 1 27 ? 17 22.531 0.603 1 89.5 27 GLU B N 1
ATOM 1400 C CA . GLU B 1 27 ? 15.68 22.359 0.005 1 89.5 27 GLU B CA 1
ATOM 1401 C C . GLU B 1 27 ? 14.586 22.406 1.066 1 89.5 27 GLU B C 1
ATOM 1403 O O . GLU B 1 27 ? 14.75 21.859 2.162 1 89.5 27 GLU B O 1
ATOM 1408 N N . THR B 1 28 ? 13.539 23.156 0.757 1 94.69 28 THR B N 1
ATOM 1409 C CA . THR B 1 28 ? 12.312 23.109 1.541 1 94.69 28 THR B CA 1
ATOM 1410 C C . THR B 1 28 ? 11.242 22.297 0.827 1 94.69 28 THR B C 1
ATOM 1412 O O . THR B 1 28 ? 10.984 22.5 -0.362 1 94.69 28 THR B O 1
ATOM 1415 N N . TYR B 1 29 ? 10.703 21.281 1.515 1 96.31 29 TYR B N 1
ATOM 1416 C CA . TYR B 1 29 ? 9.633 20.484 0.924 1 96.31 29 TYR B CA 1
ATOM 1417 C C . TYR B 1 29 ? 8.547 20.188 1.948 1 96.31 29 TYR B C 1
ATOM 1419 O O . TYR B 1 29 ? 8.688 20.516 3.125 1 96.31 29 TYR B O 1
ATOM 1427 N N . TYR B 1 30 ? 7.48 19.625 1.452 1 97.38 30 TYR B N 1
ATOM 1428 C CA . TYR B 1 30 ? 6.293 19.422 2.281 1 97.38 30 TYR B CA 1
ATOM 1429 C C . TYR B 1 30 ? 5.746 18.016 2.131 1 97.38 30 TYR B C 1
ATOM 1431 O O . TYR B 1 30 ? 5.848 17.422 1.058 1 97.38 30 TYR B O 1
ATOM 1439 N N . ARG B 1 31 ? 5.234 17.547 3.197 1 98.19 31 ARG B N 1
ATOM 1440 C CA . ARG B 1 31 ? 4.562 16.25 3.201 1 98.19 31 ARG B CA 1
ATOM 1441 C C . ARG B 1 31 ? 3.256 16.312 3.984 1 98.19 31 ARG B C 1
ATOM 1443 O O . ARG B 1 31 ? 3.141 17.062 4.949 1 98.19 31 ARG B O 1
ATOM 1450 N N . PRO B 1 32 ? 2.285 15.531 3.533 1 98.44 32 PRO B N 1
ATOM 1451 C CA . PRO B 1 32 ? 1.127 15.383 4.418 1 98.44 32 PRO B CA 1
ATOM 1452 C C . PRO B 1 32 ? 1.501 14.828 5.793 1 98.44 32 PRO B C 1
ATOM 1454 O O . PRO B 1 32 ? 2.594 14.289 5.965 1 98.44 32 PRO B O 1
ATOM 1457 N N . LEU B 1 33 ? 0.641 15.07 6.742 1 97.88 33 LEU B N 1
ATOM 1458 C CA . LEU B 1 33 ? 0.868 14.539 8.086 1 97.88 33 LEU B CA 1
ATOM 1459 C C . LEU B 1 33 ? 0.57 13.047 8.133 1 97.88 33 LEU B C 1
ATOM 1461 O O . LEU B 1 33 ? -0.253 12.547 7.359 1 97.88 33 LEU B O 1
ATOM 1465 N N . GLY B 1 34 ? 1.092 12.352 9.039 1 97.81 34 GLY B N 1
ATOM 1466 C CA . GLY B 1 34 ? 1.018 10.906 9.195 1 97.81 34 GLY B CA 1
ATOM 1467 C C . GLY B 1 34 ? 2.291 10.305 9.75 1 97.81 34 GLY B C 1
ATOM 1468 O O . GLY B 1 34 ? 3.084 10.992 10.398 1 97.81 34 GLY B O 1
ATOM 1469 N N . GLY B 1 35 ? 2.414 8.984 9.516 1 97.19 35 GLY B N 1
ATOM 1470 C CA . GLY B 1 35 ? 3.598 8.344 10.062 1 97.19 35 GLY B CA 1
ATOM 1471 C C . GLY B 1 35 ? 3.654 6.855 9.781 1 97.19 35 GLY B C 1
ATOM 1472 O O . GLY B 1 35 ? 2.961 6.359 8.891 1 97.19 35 GLY B O 1
ATOM 1473 N N . SER B 1 36 ? 4.551 6.223 10.508 1 97.44 36 SER B N 1
ATOM 1474 C CA . SER B 1 36 ? 4.785 4.793 10.32 1 97.44 36 SER B CA 1
ATOM 1475 C C . SER B 1 36 ? 3.621 3.969 10.859 1 97.44 36 SER B C 1
ATOM 1477 O O . SER B 1 36 ? 3.084 4.266 11.93 1 97.44 36 SER B O 1
ATOM 1479 N N . ILE B 1 37 ? 3.23 2.988 10.086 1 98.12 37 ILE B N 1
ATOM 1480 C CA . ILE B 1 37 ? 2.221 2.035 10.539 1 98.12 37 ILE B CA 1
ATOM 1481 C C . ILE B 1 37 ? 2.84 1.062 11.539 1 98.12 37 ILE B C 1
ATOM 1483 O O . ILE B 1 37 ? 3.893 0.475 11.273 1 98.12 37 ILE B O 1
ATOM 1487 N N . GLU B 1 38 ? 2.223 0.929 12.664 1 97 38 GLU B N 1
ATOM 1488 C CA . GLU B 1 38 ? 2.686 -0.035 13.664 1 97 38 GLU B CA 1
ATOM 1489 C C . GLU B 1 38 ? 2.09 -1.418 13.406 1 97 38 GLU B C 1
ATOM 1491 O O . GLU B 1 38 ? 0.964 -1.535 12.922 1 97 38 GLU B O 1
ATOM 1496 N N . LEU B 1 39 ? 2.859 -2.346 13.789 1 97 39 LEU B N 1
ATOM 1497 C CA . LEU B 1 39 ? 2.414 -3.721 13.594 1 97 39 LEU B CA 1
ATOM 1498 C C . LEU B 1 39 ? 1.054 -3.949 14.242 1 97 39 LEU B C 1
ATOM 1500 O O . LEU B 1 39 ? 0.856 -3.621 15.414 1 97 39 LEU B O 1
ATOM 1504 N N . GLY B 1 40 ? 0.082 -4.461 13.477 1 96.88 40 GLY B N 1
ATOM 1505 C CA . GLY B 1 40 ? -1.239 -4.785 13.992 1 96.88 40 GLY B CA 1
ATOM 1506 C C . GLY B 1 40 ? -2.207 -3.619 13.938 1 96.88 40 GLY B C 1
ATOM 1507 O O . GLY B 1 40 ? -3.41 -3.793 14.133 1 96.88 40 GLY B O 1
ATOM 1508 N N . GLU B 1 41 ? -1.714 -2.441 13.609 1 96.94 41 GLU B N 1
ATOM 1509 C CA . GLU B 1 41 ? -2.539 -1.241 13.516 1 96.94 41 GLU B CA 1
ATOM 1510 C C . GLU B 1 41 ? -2.959 -0.979 12.07 1 96.94 41 GLU B C 1
ATOM 1512 O O . GLU B 1 41 ? -2.111 -0.82 11.188 1 96.94 41 GLU B O 1
ATOM 1517 N N . LYS B 1 42 ? -4.27 -1.006 11.875 1 97.19 42 LYS B N 1
ATOM 1518 C CA . LYS B 1 42 ? -4.723 -0.657 10.531 1 97.19 42 LYS B CA 1
ATOM 1519 C C . LYS B 1 42 ? -4.293 0.76 10.164 1 97.19 42 LYS B C 1
ATOM 1521 O O . LYS B 1 42 ? -4.289 1.655 11.008 1 97.19 42 LYS B O 1
ATOM 1526 N N . SER B 1 43 ? -4.027 0.947 8.93 1 98.5 43 SER B N 1
ATOM 1527 C CA . SER B 1 43 ? -3.441 2.199 8.469 1 98.5 43 SER B CA 1
ATOM 1528 C C . SER B 1 43 ? -4.352 3.385 8.773 1 98.5 43 SER B C 1
ATOM 1530 O O . SER B 1 43 ? -3.869 4.48 9.062 1 98.5 43 SER B O 1
ATOM 1532 N N . ALA B 1 44 ? -5.648 3.223 8.703 1 98.56 44 ALA B N 1
ATOM 1533 C CA . ALA B 1 44 ? -6.566 4.305 9.055 1 98.56 44 ALA B CA 1
ATOM 1534 C C . ALA B 1 44 ? -6.367 4.742 10.5 1 98.56 44 ALA B C 1
ATOM 1536 O O . ALA B 1 44 ? -6.395 5.938 10.797 1 98.56 44 ALA B O 1
ATOM 1537 N N . HIS B 1 45 ? -6.172 3.811 11.367 1 98.44 45 HIS B N 1
ATOM 1538 C CA . HIS B 1 45 ? -5.945 4.105 12.773 1 98.44 45 HIS B CA 1
ATOM 1539 C C . HIS B 1 45 ? -4.602 4.801 12.984 1 98.44 45 HIS B C 1
ATOM 1541 O O . HIS B 1 45 ? -4.457 5.621 13.898 1 98.44 45 HIS B O 1
ATOM 1547 N N . THR B 1 46 ? -3.664 4.43 12.18 1 98.38 46 THR B N 1
ATOM 1548 C CA . THR B 1 46 ? -2.377 5.113 12.227 1 98.38 46 THR B CA 1
ATOM 1549 C C . THR B 1 46 ? -2.551 6.609 11.977 1 98.38 46 THR B C 1
ATOM 1551 O O . THR B 1 46 ? -1.984 7.434 12.688 1 98.38 46 THR B O 1
ATOM 1554 N N . VAL B 1 47 ? -3.367 6.938 10.969 1 98.69 47 VAL B N 1
ATOM 1555 C CA . VAL B 1 47 ? -3.611 8.344 10.656 1 98.69 47 VAL B CA 1
ATOM 1556 C C . VAL B 1 47 ? -4.246 9.031 11.867 1 98.69 47 VAL B C 1
ATOM 1558 O O . VAL B 1 47 ? -3.803 10.109 12.273 1 98.69 47 VAL B O 1
ATOM 1561 N N . ILE B 1 48 ? -5.211 8.391 12.43 1 98.62 48 ILE B N 1
ATOM 1562 C CA . ILE B 1 48 ? -5.91 8.945 13.586 1 98.62 48 ILE B CA 1
ATOM 1563 C C . ILE B 1 48 ? -4.918 9.18 14.727 1 98.62 48 ILE B C 1
ATOM 1565 O O . ILE B 1 48 ? -4.875 10.266 15.305 1 98.62 48 ILE B O 1
ATOM 1569 N N . ARG B 1 49 ? -4.129 8.195 15.008 1 97.88 49 ARG B N 1
ATOM 1570 C CA . ARG B 1 49 ? -3.154 8.281 16.094 1 97.88 49 ARG B CA 1
ATOM 1571 C C . ARG B 1 49 ? -2.137 9.383 15.82 1 97.88 49 ARG B C 1
ATOM 1573 O O . ARG B 1 49 ? -1.857 10.203 16.703 1 97.88 49 ARG B O 1
ATOM 1580 N N . GLU B 1 50 ? -1.564 9.422 14.664 1 97.62 50 GLU B N 1
ATOM 1581 C CA . GLU B 1 50 ? -0.518 10.375 14.32 1 97.62 50 GLU B CA 1
ATOM 1582 C C . GLU B 1 50 ? -1.03 11.812 14.406 1 97.62 50 GLU B C 1
ATOM 1584 O O . GLU B 1 50 ? -0.309 12.703 14.852 1 97.62 50 GLU B O 1
AT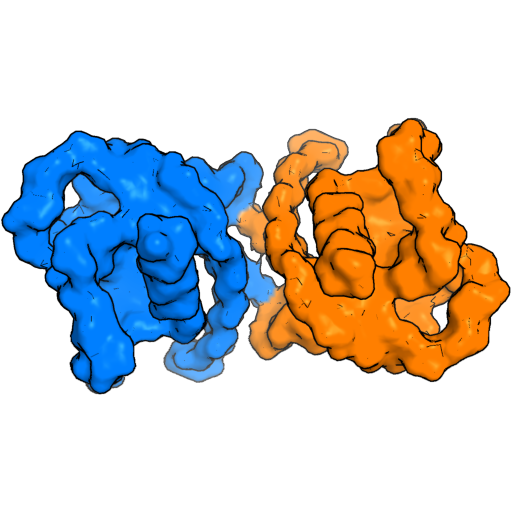OM 1589 N N . PHE B 1 51 ? -2.271 12.07 13.977 1 97.69 51 PHE B N 1
ATOM 1590 C CA . PHE B 1 51 ? -2.822 13.422 14.055 1 97.69 51 PHE B CA 1
ATOM 1591 C C . PHE B 1 51 ? -3.051 13.82 15.508 1 97.69 51 PHE B C 1
ATOM 1593 O O . PHE B 1 51 ? -2.863 14.984 15.875 1 97.69 51 PHE B O 1
ATOM 1600 N N . THR B 1 52 ? -3.496 12.883 16.297 1 96.88 52 THR B N 1
ATOM 1601 C CA . THR B 1 52 ? -3.631 13.141 17.719 1 96.88 52 THR B CA 1
ATOM 1602 C C . THR B 1 52 ? -2.277 13.477 18.344 1 96.88 52 THR B C 1
ATOM 1604 O O . THR B 1 52 ? -2.154 14.461 19.078 1 96.88 52 THR B O 1
ATOM 1607 N N . GLU B 1 53 ? -1.286 12.688 18.047 1 95.44 53 GLU B N 1
ATOM 1608 C CA . GLU B 1 53 ? 0.052 12.883 18.594 1 95.44 53 GLU B CA 1
ATOM 1609 C C . GLU B 1 53 ? 0.672 14.18 18.078 1 95.44 53 GLU B C 1
ATOM 1611 O O . GLU B 1 53 ? 1.263 14.938 18.859 1 95.44 53 GLU B O 1
ATOM 1616 N N . GLU B 1 54 ? 0.52 14.477 16.844 1 95.44 54 GLU B N 1
ATOM 1617 C CA . GLU B 1 54 ? 1.22 15.586 16.203 1 95.44 54 GLU B CA 1
ATOM 1618 C C . GLU B 1 54 ? 0.496 16.906 16.453 1 95.44 54 GLU B C 1
ATOM 1620 O O . GLU B 1 54 ? 1.132 17.922 16.703 1 95.44 54 GLU B O 1
ATOM 1625 N N . LEU B 1 55 ? -0.885 16.922 16.391 1 95.62 55 LEU B N 1
ATOM 1626 C CA . LEU B 1 55 ? -1.632 18.172 16.438 1 95.62 55 LEU B CA 1
ATOM 1627 C C . LEU B 1 55 ? -2.576 18.203 17.625 1 95.62 55 LEU B C 1
ATOM 1629 O O . LEU B 1 55 ? -3.324 19.172 17.812 1 95.62 55 LEU B O 1
ATOM 1633 N N . HIS B 1 56 ? -2.611 17.156 18.406 1 94.88 56 HIS B N 1
ATOM 1634 C CA . HIS B 1 56 ? -3.525 17.047 19.531 1 94.88 56 HIS B CA 1
ATOM 1635 C C . HIS B 1 56 ? -4.969 17.266 19.094 1 94.88 56 HIS B C 1
ATOM 1637 O O . HIS B 1 56 ? -5.715 18 19.75 1 94.88 56 HIS B O 1
ATOM 1643 N N . THR B 1 57 ? -5.285 16.641 18 1 96.5 57 THR B N 1
ATOM 1644 C CA . THR B 1 57 ? -6.633 16.828 17.484 1 96.5 57 THR B CA 1
ATOM 1645 C C . THR B 1 57 ? -7.254 15.484 17.094 1 96.5 57 THR B C 1
ATOM 1647 O O . THR B 1 57 ? -6.543 14.562 16.688 1 96.5 57 THR B O 1
ATOM 1650 N N . GLU B 1 58 ? -8.586 15.461 17.172 1 97.62 58 GLU B N 1
ATOM 1651 C CA . GLU B 1 58 ? -9.344 14.336 16.625 1 97.62 58 GLU B CA 1
ATOM 1652 C C . GLU B 1 58 ? -9.688 14.562 15.156 1 97.62 58 GLU B C 1
ATOM 1654 O O . GLU B 1 58 ? -9.859 15.703 14.719 1 97.62 58 GLU B O 1
ATOM 1659 N N . ILE B 1 59 ? -9.727 13.422 14.461 1 98.62 59 ILE B N 1
ATOM 1660 C CA . ILE B 1 59 ? -10.07 13.539 13.047 1 98.62 59 ILE B CA 1
ATOM 1661 C C . ILE B 1 59 ? -11.133 12.5 12.688 1 98.62 59 ILE B C 1
ATOM 1663 O O . ILE B 1 59 ? -11.375 11.562 13.453 1 98.62 59 ILE B O 1
ATOM 1667 N N . GLU B 1 60 ? -11.812 12.758 11.586 1 98.5 60 GLU B N 1
ATOM 1668 C CA . GLU B 1 60 ? -12.688 11.797 10.93 1 98.5 60 GLU B CA 1
ATOM 1669 C C . GLU B 1 60 ? -12.148 11.398 9.5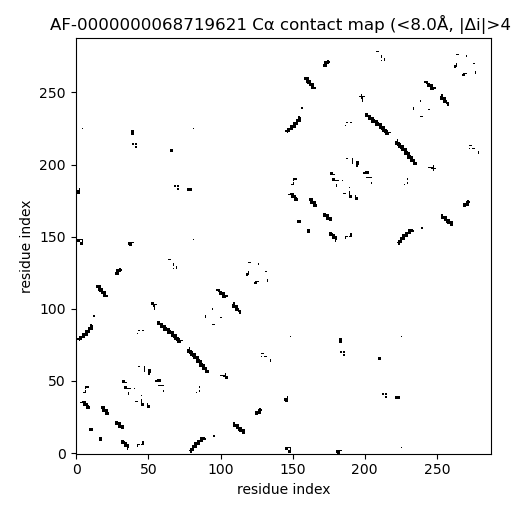62 1 98.5 60 GLU B C 1
ATOM 1671 O O . GLU B 1 60 ? -11.938 12.25 8.695 1 98.5 60 GLU B O 1
ATOM 1676 N N . ILE B 1 61 ? -11.883 10.109 9.406 1 98.62 61 ILE B N 1
ATOM 1677 C CA . ILE B 1 61 ? -11.484 9.609 8.102 1 98.62 61 ILE B CA 1
ATOM 1678 C C . ILE B 1 61 ? -12.672 9.664 7.141 1 98.62 61 ILE B C 1
ATOM 1680 O O . ILE B 1 61 ? -13.758 9.164 7.457 1 98.62 61 ILE B O 1
ATOM 1684 N N . ILE B 1 62 ? -12.508 10.266 6.02 1 97.69 62 ILE B N 1
ATOM 1685 C CA . ILE B 1 62 ? -13.586 10.383 5.043 1 97.69 62 ILE B CA 1
ATOM 1686 C C . ILE B 1 62 ? -13.484 9.25 4.027 1 97.69 62 ILE B C 1
ATOM 1688 O O . ILE B 1 62 ? -14.445 8.516 3.807 1 97.69 62 ILE B O 1
ATOM 1692 N N . ASN B 1 63 ? -12.328 9.055 3.334 1 97.31 63 ASN B N 1
ATOM 1693 C CA . ASN B 1 63 ? -12.156 8.023 2.314 1 97.31 63 ASN B CA 1
ATOM 1694 C C . ASN B 1 63 ? -10.727 7.496 2.279 1 97.31 63 ASN B C 1
ATOM 1696 O O . ASN B 1 63 ? -9.781 8.234 2.582 1 97.31 63 ASN B O 1
ATOM 1700 N N . TYR B 1 64 ? -10.602 6.242 1.982 1 97.38 64 TYR B N 1
ATOM 1701 C CA . TYR B 1 64 ? -9.336 5.719 1.496 1 97.38 64 TYR B CA 1
ATOM 1702 C C . TYR B 1 64 ? -9.078 6.152 0.057 1 97.38 64 TYR B C 1
ATOM 1704 O O . TYR B 1 64 ? -9.914 5.926 -0.822 1 97.38 64 TYR B O 1
ATOM 1712 N N . LEU B 1 65 ? -7.941 6.746 -0.229 1 97.12 65 LEU B N 1
ATOM 1713 C CA . LEU B 1 65 ? -7.695 7.336 -1.541 1 97.12 65 LEU B CA 1
ATOM 1714 C C . LEU B 1 65 ? -6.852 6.406 -2.404 1 97.12 65 LEU B C 1
ATOM 1716 O O . LEU B 1 65 ? -6.941 6.438 -3.633 1 97.12 65 LEU B O 1
ATOM 1720 N N . GLY B 1 66 ? -5.945 5.621 -1.788 1 96.25 66 GLY B N 1
ATOM 1721 C CA . GLY B 1 66 ? -5.066 4.723 -2.518 1 96.25 66 GLY B CA 1
ATOM 1722 C C . GLY B 1 66 ? -3.695 4.578 -1.882 1 96.25 66 GLY B C 1
ATOM 1723 O O . GLY B 1 66 ? -3.506 4.938 -0.718 1 96.25 66 GLY B O 1
ATOM 1724 N N . CYS B 1 67 ? -2.807 3.998 -2.541 1 97.62 67 CYS B N 1
ATOM 1725 C CA . CYS B 1 67 ? -1.459 3.705 -2.066 1 97.62 67 CYS B CA 1
ATOM 1726 C C . CYS B 1 67 ? -0.411 4.301 -2.996 1 97.62 67 CYS B C 1
ATOM 1728 O O . CYS B 1 67 ? -0.576 4.285 -4.219 1 97.62 67 CYS B O 1
ATOM 1730 N N . LEU B 1 68 ? 0.604 4.859 -2.43 1 97.62 68 LEU B N 1
ATOM 1731 C CA . LEU B 1 68 ? 1.747 5.363 -3.184 1 97.62 68 LEU B CA 1
ATOM 1732 C C . LEU B 1 68 ? 3.021 4.621 -2.795 1 97.62 68 LEU B C 1
ATOM 1734 O O . LEU B 1 68 ? 3.254 4.352 -1.615 1 97.62 68 LEU B O 1
ATOM 1738 N N . GLU B 1 69 ? 3.777 4.238 -3.744 1 97.44 69 GLU B N 1
ATOM 1739 C CA . GLU B 1 69 ? 5.125 3.715 -3.527 1 97.44 69 GLU B CA 1
ATOM 1740 C C . GLU B 1 69 ? 6.18 4.777 -3.816 1 97.44 69 GLU B C 1
ATOM 1742 O O . GLU B 1 69 ? 6.23 5.328 -4.918 1 97.44 69 GLU B O 1
ATOM 1747 N N . ASN B 1 70 ? 7.008 5.141 -2.814 1 96.44 70 ASN B N 1
ATOM 1748 C CA . ASN B 1 70 ? 8.008 6.195 -2.908 1 96.44 70 ASN B CA 1
ATOM 1749 C C . ASN B 1 70 ? 9.414 5.656 -2.691 1 96.44 70 ASN B C 1
ATOM 1751 O O . ASN B 1 70 ? 9.75 5.191 -1.599 1 96.44 70 ASN B O 1
ATOM 1755 N N . VAL B 1 71 ? 10.258 5.629 -3.715 1 95.94 71 VAL B N 1
ATOM 1756 C CA . VAL B 1 71 ? 11.664 5.258 -3.621 1 95.94 71 VAL B CA 1
ATOM 1757 C C . VAL B 1 71 ? 12.539 6.492 -3.83 1 95.94 71 VAL B C 1
ATOM 1759 O O . VAL B 1 71 ? 12.359 7.227 -4.805 1 95.94 71 VAL B O 1
ATOM 1762 N N . PHE B 1 72 ? 13.398 6.723 -2.926 1 93.88 72 PHE B N 1
ATOM 1763 C CA . PHE B 1 72 ? 14.219 7.93 -2.998 1 93.88 72 PHE B CA 1
ATOM 1764 C C . PHE B 1 72 ? 15.57 7.707 -2.344 1 93.88 72 PHE B C 1
ATOM 1766 O O . PHE B 1 72 ? 15.836 6.637 -1.789 1 93.88 72 PHE B O 1
ATOM 1773 N N . HIS B 1 73 ? 16.469 8.617 -2.557 1 90.5 73 HIS B N 1
ATOM 1774 C CA . HIS B 1 73 ? 17.797 8.57 -1.963 1 90.5 73 HIS B CA 1
ATOM 1775 C C . HIS B 1 73 ? 17.984 9.711 -0.962 1 90.5 73 HIS B C 1
ATOM 1777 O O . HIS B 1 73 ? 17.594 10.844 -1.219 1 90.5 73 HIS B O 1
ATOM 1783 N N . LEU B 1 74 ? 18.438 9.344 0.223 1 81.69 74 LEU B N 1
ATOM 1784 C CA . LEU B 1 74 ? 18.75 10.328 1.251 1 81.69 74 LEU B CA 1
ATOM 1785 C C . LEU B 1 74 ? 20.109 10.055 1.874 1 81.69 74 LEU B C 1
ATOM 1787 O O . LEU B 1 74 ? 20.297 9.023 2.52 1 81.69 74 LEU B O 1
ATOM 1791 N N . ASP B 1 75 ? 20.984 11.062 1.735 1 82.62 75 ASP B N 1
ATOM 1792 C CA . ASP B 1 75 ? 22.328 10.992 2.312 1 82.62 75 ASP B CA 1
ATOM 1793 C C . ASP B 1 75 ? 23.016 9.688 1.917 1 82.62 75 ASP B C 1
ATOM 1795 O O . ASP B 1 75 ? 23.594 9 2.766 1 82.62 75 ASP B O 1
ATOM 1799 N N . GLY B 1 76 ? 22.797 9.203 0.719 1 85.62 76 GLY B N 1
ATOM 1800 C CA . GLY B 1 76 ? 23.469 8.016 0.211 1 85.62 76 GLY B CA 1
ATOM 1801 C C . GLY B 1 76 ? 22.703 6.734 0.471 1 85.62 76 GLY B C 1
ATOM 1802 O O . GLY B 1 76 ? 23.078 5.672 -0.024 1 85.62 76 GLY B O 1
ATOM 1803 N N . ASP B 1 77 ? 21.719 6.801 1.307 1 91.88 77 ASP B N 1
ATOM 1804 C CA . ASP B 1 77 ? 20.922 5.621 1.61 1 91.88 77 ASP B CA 1
ATOM 1805 C C . ASP B 1 77 ? 19.641 5.59 0.772 1 91.88 77 ASP B C 1
ATOM 1807 O O . ASP B 1 77 ? 19.156 6.637 0.334 1 91.88 77 ASP B O 1
ATOM 1811 N N . ILE B 1 78 ? 19.172 4.449 0.519 1 94.44 78 ILE B N 1
ATOM 1812 C CA . ILE B 1 78 ? 17.922 4.289 -0.226 1 94.44 78 ILE B CA 1
ATOM 1813 C C . ILE B 1 78 ? 16.75 4.324 0.737 1 94.44 78 ILE B C 1
ATOM 1815 O O . ILE B 1 78 ? 16.734 3.623 1.751 1 94.44 78 ILE B O 1
ATOM 1819 N N . GLY B 1 79 ? 15.859 5.25 0.476 1 95.38 79 GLY B N 1
ATOM 1820 C CA . GLY B 1 79 ? 14.555 5.23 1.127 1 95.38 79 GLY B CA 1
ATOM 1821 C C . GLY B 1 79 ? 13.477 4.574 0.284 1 95.38 79 GLY B C 1
ATOM 1822 O O . GLY B 1 79 ? 13.453 4.738 -0.937 1 95.38 79 GLY B O 1
ATOM 1823 N N . HIS B 1 80 ? 12.609 3.783 0.884 1 97.44 80 HIS B N 1
ATOM 1824 C CA . HIS B 1 80 ? 11.516 3.086 0.228 1 97.44 80 HIS B CA 1
ATOM 1825 C C . HIS B 1 80 ? 10.289 3.014 1.134 1 97.44 80 HIS B C 1
ATOM 1827 O O . HIS B 1 80 ? 10.328 2.375 2.188 1 97.44 80 HIS B O 1
ATOM 1833 N N . GLU B 1 81 ? 9.227 3.764 0.642 1 97.56 81 GLU B N 1
ATOM 1834 C CA . GLU B 1 81 ? 8.008 3.854 1.44 1 97.56 81 GLU B CA 1
ATOM 1835 C C . GLU B 1 81 ? 6.805 3.332 0.667 1 97.56 81 GLU B C 1
ATOM 1837 O O . GLU B 1 81 ? 6.664 3.594 -0.53 1 97.56 81 GLU B O 1
ATOM 1842 N N . ILE B 1 82 ? 6.008 2.52 1.283 1 98.25 82 ILE B N 1
ATOM 1843 C CA . ILE B 1 82 ? 4.66 2.193 0.828 1 98.25 82 ILE B CA 1
ATOM 1844 C C . ILE B 1 82 ? 3.635 2.971 1.649 1 98.25 82 ILE B C 1
ATOM 1846 O O . ILE B 1 82 ? 3.42 2.674 2.826 1 98.25 82 ILE B O 1
ATOM 1850 N N . ILE B 1 83 ? 2.926 3.9 1.02 1 98.56 83 ILE B N 1
ATOM 1851 C CA . ILE B 1 83 ? 2.18 4.906 1.766 1 98.56 83 ILE B CA 1
ATOM 1852 C C . ILE B 1 83 ? 0.686 4.758 1.48 1 98.56 83 ILE B C 1
ATOM 1854 O O . ILE B 1 83 ? 0.254 4.859 0.33 1 98.56 83 ILE B O 1
ATOM 1858 N N . GLN B 1 84 ? -0.108 4.512 2.492 1 98.62 84 GLN B N 1
ATOM 1859 C CA . GLN B 1 84 ? -1.565 4.551 2.424 1 98.62 84 GLN B CA 1
ATOM 1860 C C . GLN B 1 84 ? -2.082 5.977 2.594 1 98.62 84 GLN B C 1
ATOM 1862 O O . GLN B 1 84 ? -1.712 6.672 3.545 1 98.62 84 GLN B O 1
ATOM 1867 N N . LEU B 1 85 ? -2.947 6.426 1.691 1 98.62 85 LEU B N 1
ATOM 1868 C CA . LEU B 1 85 ? -3.441 7.801 1.717 1 98.62 85 LEU B CA 1
ATOM 1869 C C . LEU B 1 85 ? -4.93 7.836 2.055 1 98.62 85 LEU B C 1
ATOM 1871 O O . LEU B 1 85 ? -5.715 7.078 1.483 1 98.62 85 LEU B O 1
ATOM 1875 N N . TYR B 1 86 ? -5.238 8.734 2.93 1 98.62 86 TYR B N 1
ATOM 1876 C CA . TYR B 1 86 ? -6.621 8.938 3.34 1 98.62 86 TYR B CA 1
ATOM 1877 C C . TYR B 1 86 ? -7.012 10.406 3.256 1 98.62 86 TYR B C 1
ATOM 1879 O O . TYR B 1 86 ? -6.203 11.289 3.561 1 98.62 86 TYR B O 1
ATOM 1887 N N . SER B 1 87 ? -8.227 10.688 2.865 1 98.31 87 SER B N 1
ATOM 1888 C CA . SER B 1 87 ? -8.789 12.008 3.109 1 98.31 87 SER B CA 1
ATOM 1889 C C . SER B 1 87 ? -9.469 12.078 4.473 1 98.31 87 SER B C 1
ATOM 1891 O O . SER B 1 87 ? -10 11.078 4.961 1 98.31 87 SER B O 1
ATOM 1893 N N . LEU B 1 88 ? -9.383 13.25 5.074 1 98.56 88 LEU B N 1
ATOM 1894 C CA . LEU B 1 88 ? -9.938 13.375 6.414 1 98.56 88 LEU B CA 1
ATOM 1895 C C . LEU B 1 88 ? -10.398 14.805 6.684 1 98.56 88 LEU B C 1
ATOM 1897 O O . LEU B 1 88 ? -10.117 15.711 5.895 1 98.56 88 LEU B O 1
ATOM 1901 N N . ARG B 1 89 ? -11.125 14.977 7.781 1 98.12 89 ARG B N 1
ATOM 1902 C CA . ARG B 1 89 ? -11.461 16.297 8.305 1 98.12 89 ARG B CA 1
ATOM 1903 C C . ARG B 1 89 ? -11.062 16.422 9.766 1 98.12 89 ARG B C 1
ATOM 1905 O O . ARG B 1 89 ? -11.148 15.461 10.523 1 98.12 89 ARG B O 1
ATOM 1912 N N . LEU B 1 90 ? -10.648 17.594 10.141 1 98.25 90 LEU B N 1
ATOM 1913 C CA . LEU B 1 90 ? -10.352 17.891 11.531 1 98.25 90 LEU B CA 1
ATOM 1914 C C . LEU B 1 90 ? -11.625 18.188 12.312 1 98.25 90 LEU B C 1
ATOM 1916 O O . LEU B 1 90 ? -12.484 18.938 11.836 1 98.25 90 LEU B O 1
ATOM 1920 N N . LEU B 1 91 ? -11.703 17.609 13.43 1 98.12 91 LEU B N 1
ATOM 1921 C CA . LEU B 1 91 ? -12.922 17.844 14.203 1 98.12 91 LEU B CA 1
ATOM 1922 C C . LEU B 1 91 ? -12.836 19.156 14.977 1 98.12 91 LEU B C 1
ATOM 1924 O O . LEU B 1 91 ? -13.859 19.766 15.273 1 98.12 91 LEU B O 1
ATOM 1928 N N . ASP B 1 92 ? -11.594 19.562 15.406 1 97.5 92 ASP B N 1
ATOM 1929 C CA . ASP B 1 92 ? -11.391 20.906 15.938 1 97.5 92 ASP B CA 1
ATOM 1930 C C . ASP B 1 92 ? -11.336 21.938 14.805 1 97.5 92 ASP B C 1
ATOM 1932 O O . ASP B 1 92 ? -10.273 22.156 14.211 1 97.5 92 ASP B O 1
ATOM 1936 N N . THR B 1 93 ? -12.391 22.641 14.57 1 95.81 93 THR B N 1
ATOM 1937 C CA . THR B 1 93 ? -12.555 23.516 13.406 1 95.81 93 THR B CA 1
ATOM 1938 C C . THR B 1 93 ? -11.688 24.766 13.547 1 95.81 93 THR B C 1
ATOM 1940 O O . THR B 1 93 ? -11.43 25.453 12.562 1 95.81 93 THR B O 1
ATOM 1943 N N . SER B 1 94 ? -11.297 25.062 14.742 1 96.75 94 SER B N 1
ATOM 1944 C CA . SER B 1 94 ? -10.453 26.234 14.938 1 96.75 94 SER B CA 1
ATOM 1945 C C . SER B 1 94 ? -9.117 26.094 14.219 1 96.75 94 SER B C 1
ATOM 1947 O O . SER B 1 94 ? -8.477 27.078 13.867 1 96.75 94 SER B O 1
ATOM 1949 N N . LEU B 1 95 ? -8.672 24.891 13.961 1 97.12 95 LEU B N 1
ATOM 1950 C CA . LEU B 1 95 ? -7.387 24.641 13.32 1 97.12 95 LEU B CA 1
ATOM 1951 C C . LEU B 1 95 ? -7.402 25.062 11.859 1 97.12 95 LEU B C 1
ATOM 1953 O O . LEU B 1 95 ? -6.352 25.344 11.281 1 97.12 95 LEU B O 1
ATOM 1957 N N . TYR B 1 96 ? -8.602 25.125 11.273 1 96.81 96 TYR B N 1
ATOM 1958 C CA . TYR B 1 96 ? -8.703 25.516 9.867 1 96.81 96 TYR B CA 1
ATOM 1959 C C . TYR B 1 96 ? -8.383 27 9.695 1 96.81 96 TYR B C 1
ATOM 1961 O O . TYR B 1 96 ? -8.07 27.453 8.586 1 96.81 96 TYR B O 1
ATOM 1969 N N . GLU B 1 97 ? -8.484 27.703 10.781 1 94.88 97 GLU B N 1
ATOM 1970 C CA . GLU B 1 97 ? -8.297 29.156 10.719 1 94.88 97 GLU B CA 1
ATOM 1971 C C . GLU B 1 97 ? -6.859 29.531 11.047 1 94.88 97 GLU B C 1
ATOM 1973 O O . GLU B 1 97 ? -6.48 30.703 10.93 1 94.88 97 GLU B O 1
ATOM 1978 N N . MET B 1 98 ? -6.098 28.562 11.453 1 94.44 98 MET B N 1
ATOM 1979 C CA . MET B 1 98 ? -4.703 28.828 11.797 1 94.44 98 MET B CA 1
ATOM 1980 C C . MET B 1 98 ? -3.807 28.703 10.57 1 94.44 98 MET B C 1
ATOM 1982 O O . MET B 1 98 ? -4 27.828 9.734 1 94.44 98 MET B O 1
ATOM 1986 N N . LYS B 1 99 ? -2.873 29.562 10.516 1 89.56 99 LYS B N 1
ATOM 1987 C CA . LYS B 1 99 ? -1.943 29.516 9.391 1 89.56 99 LYS B CA 1
ATOM 1988 C C . LYS B 1 99 ? -0.831 28.5 9.648 1 89.56 99 LYS B C 1
ATOM 1990 O O . LYS B 1 99 ? -0.408 27.781 8.734 1 89.56 99 LYS B O 1
ATOM 1995 N N . ILE B 1 100 ? -0.402 28.516 10.891 1 93.75 100 ILE B N 1
ATOM 1996 C CA . ILE B 1 100 ? 0.681 27.625 11.305 1 93.75 100 ILE B CA 1
ATOM 1997 C C . ILE B 1 100 ? 0.25 26.828 12.523 1 93.75 100 ILE B C 1
ATOM 1999 O O . ILE B 1 100 ? -0.365 27.359 13.445 1 93.75 100 ILE B O 1
ATOM 2003 N N . LEU B 1 101 ? 0.497 25.547 12.438 1 94.69 101 LEU B N 1
ATOM 2004 C CA . LEU B 1 101 ? 0.207 24.656 13.555 1 94.69 101 LEU B CA 1
ATOM 2005 C C . LEU B 1 101 ? 1.485 24.016 14.078 1 94.69 101 LEU B C 1
ATOM 2007 O O . LEU B 1 101 ? 2.246 23.422 13.312 1 94.69 101 LEU B O 1
ATOM 2011 N N . ASN B 1 102 ? 1.682 24.094 15.344 1 92.75 102 ASN B N 1
ATOM 2012 C CA . ASN B 1 102 ? 2.844 23.453 15.938 1 92.75 102 ASN B CA 1
ATOM 2013 C C . ASN B 1 102 ? 2.676 21.938 15.992 1 92.75 102 ASN B C 1
ATOM 2015 O O . ASN B 1 102 ? 1.632 21.438 16.406 1 92.75 102 ASN B O 1
ATOM 2019 N N . ILE B 1 103 ? 3.691 21.188 15.57 1 93.88 103 ILE B N 1
ATOM 2020 C CA . ILE B 1 103 ? 3.693 19.734 15.664 1 93.88 103 ILE B CA 1
ATOM 2021 C C . ILE B 1 103 ? 4.43 19.297 16.922 1 93.88 103 ILE B C 1
ATOM 2023 O O . ILE B 1 103 ? 5.578 19.703 17.156 1 93.88 103 ILE B O 1
ATOM 2027 N N . GLN B 1 104 ? 3.799 18.609 17.734 1 85.5 104 GLN B N 1
ATOM 2028 C CA . GLN B 1 104 ? 4.316 18.25 19.062 1 85.5 104 GLN B CA 1
ATOM 2029 C C . GLN B 1 104 ? 5.309 17.094 18.953 1 85.5 104 GLN B C 1
ATOM 2031 O O . GLN B 1 104 ? 5.062 16 19.484 1 85.5 104 GLN B O 1
ATOM 2036 N N . ASP B 1 105 ? 6.27 17.25 17.938 1 70.19 105 ASP B N 1
ATOM 2037 C CA . ASP B 1 105 ? 7.293 16.219 17.891 1 70.19 105 ASP B CA 1
ATOM 2038 C C . ASP B 1 105 ? 8.305 16.391 19.031 1 70.19 105 ASP B C 1
ATOM 2040 O O . ASP B 1 105 ? 8.547 17.516 19.484 1 70.19 105 ASP B O 1
ATOM 2044 N N . GLU B 1 106 ? 8.695 15.406 19.828 1 61.34 106 GLU B N 1
ATOM 2045 C CA . GLU B 1 106 ? 9.516 15.477 21.031 1 61.34 106 GLU B CA 1
ATOM 2046 C C . GLU B 1 106 ? 10.828 16.203 20.766 1 61.34 106 GLU B C 1
ATOM 2048 O O . GLU B 1 106 ? 11.336 16.922 21.625 1 61.34 106 GLU B O 1
ATOM 2053 N N . GLU B 1 107 ? 11.43 15.992 19.594 1 62.5 107 GLU B N 1
ATOM 2054 C CA . GLU B 1 107 ? 12.828 16.406 19.578 1 62.5 107 GLU B CA 1
ATOM 2055 C C . GLU B 1 107 ? 13.008 17.688 18.766 1 62.5 107 GLU B C 1
ATOM 2057 O O . GLU B 1 107 ? 13.914 18.484 19.031 1 62.5 107 GLU B O 1
ATOM 2062 N N . THR B 1 108 ? 12.234 17.938 17.797 1 70.31 108 THR B N 1
ATOM 2063 C CA . THR B 1 108 ? 12.531 19.062 16.922 1 70.31 108 THR B CA 1
ATOM 2064 C C . THR B 1 108 ? 11.273 19.906 16.688 1 70.31 108 THR B C 1
ATOM 2066 O O . THR B 1 108 ? 10.164 19.359 16.672 1 70.31 108 THR B O 1
ATOM 2069 N N . VAL B 1 109 ? 11.531 21.156 16.703 1 82.56 109 VAL B N 1
ATOM 2070 C CA . VAL B 1 109 ? 10.43 22.062 16.391 1 82.56 109 VAL B CA 1
ATOM 2071 C C . VAL B 1 109 ? 9.977 21.828 14.945 1 82.56 109 VAL B C 1
ATOM 2073 O O . VAL B 1 109 ? 10.797 21.844 14.023 1 82.56 109 VAL B O 1
ATOM 2076 N N . ALA B 1 110 ? 8.773 21.453 14.758 1 91.06 110 ALA B N 1
ATOM 2077 C CA . ALA B 1 110 ? 8.164 21.266 13.445 1 91.06 110 ALA B CA 1
ATOM 2078 C C . ALA B 1 110 ? 6.793 21.922 13.375 1 91.06 110 ALA B C 1
ATOM 2080 O O . ALA B 1 110 ? 6.152 22.141 14.406 1 91.06 110 ALA B O 1
ATOM 2081 N N . TYR B 1 111 ? 6.434 22.375 12.117 1 93.62 111 TYR B N 1
ATOM 2082 C CA . TYR B 1 111 ? 5.164 23.062 11.93 1 93.62 111 TYR B CA 1
ATOM 2083 C C . TYR B 1 111 ? 4.395 22.469 10.758 1 93.62 111 TYR B C 1
ATOM 2085 O O . TYR B 1 111 ? 4.992 22 9.781 1 93.62 111 TYR B O 1
ATOM 2093 N N . ALA B 1 112 ? 3.129 22.547 10.953 1 96.88 112 ALA B N 1
ATOM 2094 C CA . ALA B 1 112 ? 2.221 22.297 9.836 1 96.88 112 ALA B CA 1
ATOM 2095 C C . ALA B 1 112 ? 1.632 23.594 9.305 1 96.88 112 ALA B C 1
ATOM 2097 O O . ALA B 1 112 ? 1.457 24.562 10.062 1 96.88 112 ALA B O 1
ATOM 2098 N N . LYS B 1 113 ? 1.376 23.578 8.023 1 97.5 113 LYS B N 1
ATOM 2099 C CA . LYS B 1 113 ? 0.861 24.766 7.34 1 97.5 113 LYS B CA 1
ATOM 2100 C C . LYS B 1 113 ? -0.243 24.391 6.355 1 97.5 113 LYS B C 1
ATOM 2102 O O . LYS B 1 113 ? -0.191 23.328 5.727 1 97.5 113 LYS B O 1
ATOM 2107 N N . TRP B 1 114 ? -1.165 25.297 6.32 1 98.31 114 TRP B N 1
ATOM 2108 C CA . TRP B 1 114 ? -2.098 25.234 5.199 1 98.31 114 TRP B CA 1
ATOM 2109 C C . TRP B 1 114 ? -1.505 25.906 3.961 1 98.31 114 TRP B C 1
ATOM 2111 O O . TRP B 1 114 ? -1.226 27.109 3.965 1 98.31 114 TRP B O 1
ATOM 2121 N N . ILE B 1 115 ? -1.327 25.125 2.908 1 98 115 ILE B N 1
ATOM 2122 C CA . ILE B 1 115 ? -0.734 25.656 1.682 1 98 115 ILE B CA 1
ATOM 2123 C C . ILE B 1 115 ? -1.711 25.469 0.521 1 98 115 ILE B C 1
ATOM 2125 O O . ILE B 1 115 ? -2.312 24.406 0.364 1 98 115 ILE B O 1
ATOM 2129 N N . PRO B 1 116 ? -1.898 26.562 -0.251 1 97.75 116 PRO B N 1
ATOM 2130 C CA . PRO B 1 116 ? -2.754 26.391 -1.428 1 97.75 116 PRO B CA 1
ATOM 2131 C C . PRO B 1 116 ? -2.301 25.234 -2.322 1 97.75 116 PRO B C 1
ATOM 2133 O O . PRO B 1 116 ? -1.11 25.109 -2.621 1 97.75 116 PRO B O 1
ATOM 2136 N N . ILE B 1 117 ? -3.221 24.422 -2.719 1 97.69 117 ILE B N 1
ATOM 2137 C CA . ILE B 1 117 ? -2.916 23.266 -3.566 1 97.69 117 ILE B CA 1
ATOM 2138 C C . ILE B 1 117 ? -2.264 23.75 -4.863 1 97.69 117 ILE B C 1
ATOM 2140 O O . ILE B 1 117 ? -1.366 23.078 -5.391 1 97.69 117 ILE B O 1
ATOM 2144 N N . THR B 1 118 ? -2.627 24.922 -5.367 1 97.62 118 THR B N 1
ATOM 2145 C CA . THR B 1 118 ? -2.092 25.484 -6.602 1 97.62 118 THR B CA 1
ATOM 2146 C C . THR B 1 118 ? -0.587 25.703 -6.484 1 97.62 118 THR B C 1
ATOM 2148 O O . THR B 1 118 ? 0.135 25.641 -7.48 1 97.62 118 THR B O 1
ATOM 2151 N N . ALA B 1 119 ? -0.088 26 -5.309 1 98.06 119 ALA B N 1
ATOM 2152 C CA . ALA B 1 119 ? 1.347 26.188 -5.105 1 98.06 119 ALA B CA 1
ATOM 2153 C C . ALA B 1 119 ? 2.117 24.922 -5.445 1 98.06 119 ALA B C 1
ATOM 2155 O O . ALA B 1 119 ? 3.258 24.984 -5.914 1 98.06 119 ALA B O 1
ATOM 2156 N N . PHE B 1 120 ? 1.49 23.766 -5.219 1 97.94 120 PHE B N 1
ATOM 2157 C CA . PHE B 1 120 ? 2.113 22.484 -5.535 1 97.94 120 PHE B CA 1
ATOM 2158 C C . PHE B 1 120 ? 1.93 22.141 -7.008 1 97.94 120 PHE B C 1
ATOM 2160 O O . PHE B 1 120 ? 2.854 21.641 -7.656 1 97.94 120 PHE B O 1
ATOM 2167 N N . ILE B 1 121 ? 0.769 22.406 -7.512 1 96.62 121 ILE B N 1
ATOM 2168 C CA . ILE B 1 121 ? 0.471 22.125 -8.906 1 96.62 121 ILE B CA 1
ATOM 2169 C C . ILE B 1 121 ? 1.419 22.922 -9.812 1 96.62 121 ILE B C 1
ATOM 2171 O O . ILE B 1 121 ? 1.948 22.375 -10.789 1 96.62 121 ILE B O 1
ATOM 2175 N N . GLN B 1 122 ? 1.653 24.156 -9.453 1 97.38 122 GLN B N 1
ATOM 2176 C CA . GLN B 1 122 ? 2.486 25.047 -10.25 1 97.38 122 GLN B CA 1
ATOM 2177 C C . GLN B 1 122 ? 3.965 24.859 -9.914 1 97.38 122 GLN B C 1
ATOM 2179 O O . GLN B 1 122 ? 4.82 25.562 -10.453 1 97.38 122 GLN B O 1
ATOM 2184 N N . LYS B 1 123 ? 4.262 24.016 -9.016 1 96.25 123 LYS B N 1
ATOM 2185 C CA . LYS B 1 123 ? 5.621 23.625 -8.656 1 96.25 123 LYS B CA 1
ATOM 2186 C C . LYS B 1 123 ? 6.363 24.766 -7.98 1 96.25 123 LYS B C 1
ATOM 2188 O O . LYS B 1 123 ? 7.582 24.906 -8.117 1 96.25 123 LYS B O 1
ATOM 2193 N N . GLU B 1 124 ? 5.605 25.672 -7.375 1 97.75 124 GLU B N 1
ATOM 2194 C CA . GLU B 1 124 ? 6.199 26.719 -6.555 1 97.75 124 GLU B CA 1
ATOM 2195 C C . GLU B 1 124 ? 6.719 26.156 -5.23 1 97.75 124 GLU B C 1
ATOM 2197 O O . GLU B 1 124 ? 7.656 26.719 -4.645 1 97.75 124 GLU B O 1
ATOM 2202 N N . LYS B 1 125 ? 6.094 25.172 -4.77 1 97.69 125 LYS B N 1
ATOM 2203 C CA . LYS B 1 125 ? 6.473 24.438 -3.572 1 97.69 125 LYS B CA 1
ATOM 2204 C C . LYS B 1 125 ? 6.555 22.938 -3.855 1 97.69 125 LYS B C 1
ATOM 2206 O O . LYS B 1 125 ? 5.824 22.422 -4.703 1 97.69 125 LYS B O 1
ATOM 2211 N N . ILE B 1 126 ? 7.406 22.297 -3.154 1 97.06 126 ILE B N 1
ATOM 2212 C CA . ILE B 1 126 ? 7.676 20.891 -3.436 1 97.06 126 ILE B CA 1
ATOM 2213 C C . ILE B 1 126 ? 6.883 20.016 -2.473 1 97.06 126 ILE B C 1
ATOM 2215 O O . ILE B 1 126 ? 7.031 20.125 -1.254 1 97.06 126 ILE B O 1
ATOM 2219 N N . LEU B 1 127 ? 6.066 19.141 -3.018 1 97.88 127 LEU B N 1
ATOM 2220 C CA . LEU B 1 127 ? 5.262 18.188 -2.246 1 97.88 127 LEU B CA 1
ATOM 2221 C C . LEU B 1 127 ? 5.75 16.766 -2.463 1 97.88 127 LEU B C 1
ATOM 2223 O O . LEU B 1 127 ? 5.883 16.312 -3.604 1 97.88 127 LEU B O 1
ATOM 2227 N N . TYR B 1 128 ? 6.09 16.109 -1.389 1 96.69 128 TYR B N 1
ATOM 2228 C CA . TYR B 1 128 ? 6.426 14.688 -1.433 1 96.69 128 TYR B CA 1
ATOM 2229 C C . TYR B 1 128 ? 5.422 13.867 -0.628 1 96.69 128 TYR B C 1
ATOM 2231 O O . TYR B 1 128 ? 4.836 14.359 0.336 1 96.69 128 TYR B O 1
ATOM 2239 N N . PRO B 1 129 ? 5.219 12.602 -1.017 1 96.88 129 PRO B N 1
ATOM 2240 C CA . PRO B 1 129 ? 5.785 11.969 -2.207 1 96.88 129 PRO B CA 1
ATOM 2241 C C . PRO B 1 129 ? 5.102 12.414 -3.498 1 96.88 129 PRO B C 1
ATOM 2243 O O . PRO B 1 129 ? 3.988 12.938 -3.459 1 96.88 129 PRO B O 1
ATOM 2246 N N . ASP B 1 130 ? 5.777 12.125 -4.547 1 92.69 130 ASP B N 1
ATOM 2247 C CA . ASP B 1 130 ? 5.164 12.375 -5.848 1 92.69 130 ASP B CA 1
ATOM 2248 C C . ASP B 1 130 ? 3.857 11.602 -6 1 92.69 130 ASP B C 1
ATOM 2250 O O . ASP B 1 130 ? 3.752 10.461 -5.555 1 92.69 130 ASP B O 1
ATOM 2254 N N . GLY B 1 131 ? 2.863 12.164 -6.535 1 95.19 131 GLY B N 1
ATOM 2255 C CA . GLY B 1 131 ? 1.624 11.461 -6.824 1 95.19 131 GLY B CA 1
ATOM 2256 C C . GLY B 1 131 ? 0.486 11.844 -5.902 1 95.19 131 GLY B C 1
ATOM 2257 O O . GLY B 1 131 ? -0.678 11.555 -6.184 1 95.19 131 GLY B O 1
ATOM 2258 N N . VAL B 1 132 ? 0.831 12.531 -4.801 1 97.19 132 VAL B N 1
ATOM 2259 C CA . VAL B 1 132 ? -0.207 12.922 -3.85 1 97.19 132 VAL B CA 1
ATOM 2260 C C . VAL B 1 132 ? -1.259 13.773 -4.555 1 97.19 132 VAL B C 1
ATOM 2262 O O . VAL B 1 132 ? -2.459 13.602 -4.324 1 97.19 132 VAL B O 1
ATOM 2265 N N . LEU B 1 133 ? -0.81 14.602 -5.434 1 96 133 LEU B N 1
ATOM 2266 C CA . LEU B 1 133 ? -1.686 15.562 -6.09 1 96 133 LEU B CA 1
ATOM 2267 C C . LEU B 1 133 ? -2.725 14.859 -6.957 1 96 133 LEU B C 1
ATOM 2269 O O . LEU B 1 133 ? -3.846 15.352 -7.113 1 96 133 LEU B O 1
ATOM 2273 N N . LYS B 1 134 ? -2.385 13.727 -7.508 1 94.88 134 LYS B N 1
ATOM 2274 C CA . LYS B 1 134 ? -3.33 12.969 -8.32 1 94.88 134 LYS B CA 1
ATOM 2275 C C . LYS B 1 134 ? -4.562 12.57 -7.508 1 94.88 134 LYS B C 1
ATOM 2277 O O . LYS B 1 134 ? -5.676 12.555 -8.031 1 94.88 134 LYS B O 1
ATOM 2282 N N . TYR B 1 135 ? -4.336 12.352 -6.273 1 93.94 135 TYR B N 1
ATOM 2283 C CA . TYR B 1 135 ? -5.426 11.906 -5.41 1 93.94 135 TYR B CA 1
ATOM 2284 C C . TYR B 1 135 ? -6.273 13.086 -4.953 1 93.94 135 TYR B C 1
ATOM 2286 O O . TYR B 1 135 ? -7.449 12.93 -4.621 1 93.94 135 TYR B O 1
ATOM 2294 N N . ILE B 1 136 ? -5.656 14.234 -4.949 1 92.12 136 ILE B N 1
ATOM 2295 C CA . ILE B 1 136 ? -6.379 15.438 -4.562 1 92.12 136 ILE B CA 1
ATOM 2296 C C . ILE B 1 136 ? -7.242 15.914 -5.727 1 92.12 136 ILE B C 1
ATOM 2298 O O . ILE B 1 136 ? -8.406 16.281 -5.535 1 92.12 136 ILE B O 1
ATOM 2302 N N . GLN B 1 137 ? -6.672 15.828 -6.906 1 86.38 137 GLN B N 1
ATOM 2303 C CA . GLN B 1 137 ? -7.363 16.297 -8.102 1 86.38 137 GLN B CA 1
ATOM 2304 C C . GLN B 1 137 ? -8.5 15.359 -8.484 1 86.38 137 GLN B C 1
ATOM 2306 O O . GLN B 1 137 ? -9.555 15.797 -8.945 1 86.38 137 GLN B O 1
ATOM 2311 N N . LYS B 1 138 ? -8.305 14.07 -8.336 1 77.12 138 LYS B N 1
ATOM 2312 C CA . LYS B 1 138 ? -9.344 13.094 -8.656 1 77.12 138 LYS B CA 1
ATOM 2313 C C . LYS B 1 138 ? -10.578 13.305 -7.789 1 77.12 138 LYS B C 1
ATOM 2315 O O . LYS B 1 138 ? -11.711 13.172 -8.266 1 77.12 138 LYS B O 1
ATOM 2320 N N . LYS B 1 139 ? -10.391 13.586 -6.641 1 68.56 139 LYS B N 1
ATOM 2321 C CA . LYS B 1 139 ? -11.5 13.812 -5.723 1 68.56 139 LYS B CA 1
ATOM 2322 C C . LYS B 1 139 ? -12.305 15.047 -6.125 1 68.56 139 LYS B C 1
ATOM 2324 O O . LYS B 1 139 ? -13.531 15.047 -6.02 1 68.56 139 LYS B O 1
ATOM 2329 N N . LYS B 1 140 ? -11.586 16.047 -6.531 1 67 140 LYS B N 1
ATOM 2330 C CA . LYS B 1 140 ? -12.289 17.25 -6.988 1 67 140 LYS B CA 1
ATOM 2331 C C . LYS B 1 140 ? -13.195 16.938 -8.18 1 67 140 LYS B C 1
ATOM 2333 O O . LYS B 1 140 ? -14.297 17.469 -8.281 1 67 140 LYS B O 1
ATOM 2338 N N . ASP B 1 141 ? -12.719 15.953 -8.93 1 62.44 141 ASP B N 1
ATOM 2339 C CA . ASP B 1 141 ? -13.477 15.586 -10.125 1 62.44 141 ASP B CA 1
ATOM 2340 C C . ASP B 1 141 ? -14.68 14.719 -9.773 1 62.44 141 ASP B C 1
ATOM 2342 O O . ASP B 1 141 ? -15.672 14.695 -10.508 1 62.44 141 ASP B O 1
ATOM 2346 N N . GLU B 1 142 ? -14.469 13.898 -8.75 1 52.72 142 GLU B N 1
ATOM 2347 C CA . GLU B 1 142 ? -15.578 13.047 -8.336 1 52.72 142 GLU B CA 1
ATOM 2348 C C . GLU B 1 142 ? -16.656 13.844 -7.621 1 52.72 142 GLU B C 1
ATOM 2350 O O . GLU B 1 142 ? -17.812 13.422 -7.559 1 52.72 142 GLU B O 1
ATOM 2355 N N . ILE B 1 143 ? -16.328 14.867 -6.957 1 44.94 143 ILE B N 1
ATOM 2356 C CA . ILE B 1 143 ? -17.281 15.719 -6.242 1 44.94 143 ILE B CA 1
ATOM 2357 C C . ILE B 1 143 ? -17.938 16.688 -7.219 1 44.94 143 ILE B C 1
ATOM 2359 O O . ILE B 1 143 ? -19.094 17.078 -7.035 1 44.94 143 ILE B O 1
ATOM 2363 N N . LEU B 1 144 ? -17.203 16.969 -8.359 1 42.38 144 LEU B N 1
ATOM 2364 C CA . LEU B 1 144 ? -17.828 17.828 -9.367 1 42.38 144 LEU B CA 1
ATOM 2365 C C . LEU B 1 144 ? -18.688 17 -10.32 1 42.38 144 LEU B C 1
ATOM 2367 O O . LEU B 1 144 ? -18.156 16.203 -11.102 1 42.38 144 LEU B O 1
#